Protein AF-A0A026VW28-F1 (afdb_monomer)

Sequence (203 aa):
IVIPATGSLLFGGMKYICGLFKIASYRIDQTMETPMFQSAGFSKDYVIYKKIVHAVDIHRKATELSDKIRSDFVGTCCLIMLVSVTSLSLNLYGVHQAMMLGSAMKEYLVHVKCISVSVMYMFIGNYIGQEITDYHNHIFSSIYNMKWYGTALYIQRIILFMVQRGTENFYIVFAGMFVLSMENAAMLFSTSISYFTVLHSIQ

Radius of gyration: 23.66 Å; Cα contacts (8 Å, |Δi|>4): 135; chains: 1; bounding box: 51×31×69 Å

Solvent-accessible surface area (backbone atoms only — not comparable to full-atom values): 10989 Å² total; per-residue (Å²): 113,66,68,64,53,55,51,50,52,52,50,51,52,51,53,49,48,48,48,53,52,51,53,44,44,50,57,54,52,54,65,70,72,49,89,77,64,100,57,67,78,66,62,51,52,50,54,52,49,54,51,50,53,48,44,51,51,52,50,51,52,47,50,56,51,48,52,50,54,45,67,75,39,33,68,59,53,54,52,51,51,54,52,41,37,53,50,40,16,52,28,53,44,48,38,52,51,29,63,74,70,67,49,60,71,67,60,42,52,49,27,54,51,52,37,54,54,45,52,51,52,49,46,53,56,14,46,53,40,33,52,46,36,50,52,55,49,48,44,38,52,54,63,63,73,44,75,52,88,81,52,59,72,75,56,41,52,53,50,49,55,49,44,60,59,52,68,50,79,64,64,68,53,41,86,84,79,42,55,42,24,63,67,45,40,51,52,48,52,52,50,19,52,50,51,28,52,51,59,58,71,76,107

Nearest PDB structures (foldseek):
  8z9z-assembly1_C  TM=8.689E-01  e=1.524E-06  Acyrthosiphon pisum
  8z9z-assembly1_B  TM=8.573E-01  e=1.689E-06  Acyrthosiphon pisum
  8v3c-assembly1_D  TM=8.458E-01  e=3.292E-06  Anopheles gambiae
  8z9a-assembly1_D  TM=8.975E-01  e=1.702E-05  Acyrthosiphon pisum
  8x84-assembly1_A  TM=8.819E-01  e=3.934E-03  Drosophila melanogaster

InterPro domains:
  IPR004117 Olfactory receptor, insect [PF02949] (8-183)
  IPR004117 Olfactory receptor, insect [PTHR21137] (5-203)

Structure (mmCIF, N/CA/C/O backbone):
data_AF-A0A026VW28-F1
#
_entry.id   AF-A0A026VW28-F1
#
loop_
_atom_site.group_PDB
_atom_site.id
_atom_site.type_symbol
_atom_site.label_atom_id
_atom_site.label_alt_id
_atom_site.label_comp_id
_atom_site.label_asym_id
_atom_site.label_entity_id
_atom_site.label_seq_id
_atom_site.pdbx_PDB_ins_code
_atom_site.Cartn_x
_atom_site.Cartn_y
_atom_site.Cartn_z
_atom_site.occupancy
_atom_site.B_iso_or_equiv
_atom_site.auth_seq_id
_atom_site.auth_comp_id
_atom_site.auth_asym_id
_atom_site.auth_atom_id
_atom_site.pdbx_PDB_model_num
ATOM 1 N N . ILE A 1 1 ? -3.945 10.348 -17.478 1.00 68.25 1 ILE A N 1
ATOM 2 C CA . ILE A 1 1 ? -4.733 11.168 -16.518 1.00 68.25 1 ILE A CA 1
ATOM 3 C C . ILE A 1 1 ? -5.675 10.300 -15.681 1.00 68.25 1 ILE A C 1
ATOM 5 O O . ILE A 1 1 ? -5.660 10.440 -14.469 1.00 68.25 1 ILE A O 1
ATOM 9 N N . VAL A 1 2 ? -6.418 9.360 -16.279 1.00 76.12 2 VAL A N 1
ATOM 10 C CA . VAL A 1 2 ? -7.391 8.519 -15.547 1.00 76.12 2 VAL A CA 1
ATOM 11 C C . VAL A 1 2 ? -6.742 7.640 -14.464 1.00 76.12 2 VAL A C 1
ATOM 13 O O . VAL A 1 2 ? -7.136 7.722 -13.311 1.00 76.12 2 VAL A O 1
ATOM 16 N N . ILE A 1 3 ? -5.688 6.883 -14.794 1.00 72.25 3 ILE A N 1
ATOM 17 C CA . ILE A 1 3 ? -4.999 5.981 -13.846 1.00 72.25 3 ILE A CA 1
ATOM 18 C C . ILE A 1 3 ? -4.470 6.703 -12.588 1.00 72.25 3 ILE A C 1
ATOM 20 O O . ILE A 1 3 ? -4.802 6.264 -11.485 1.00 72.25 3 ILE A O 1
ATOM 24 N N . PRO A 1 4 ? -3.690 7.804 -12.690 1.00 75.62 4 PRO A N 1
ATOM 25 C CA . PRO A 1 4 ? -3.222 8.504 -11.496 1.00 75.62 4 PRO A CA 1
ATOM 26 C C . PRO A 1 4 ? -4.373 9.134 -10.704 1.00 75.62 4 PRO A C 1
ATOM 28 O O . PRO A 1 4 ? -4.328 9.098 -9.483 1.00 75.62 4 PRO A O 1
ATOM 31 N N . ALA A 1 5 ? -5.431 9.629 -11.359 1.00 80.00 5 ALA A N 1
ATOM 32 C CA . ALA A 1 5 ? -6.593 10.186 -10.664 1.00 80.00 5 ALA A CA 1
ATOM 33 C C . ALA A 1 5 ? -7.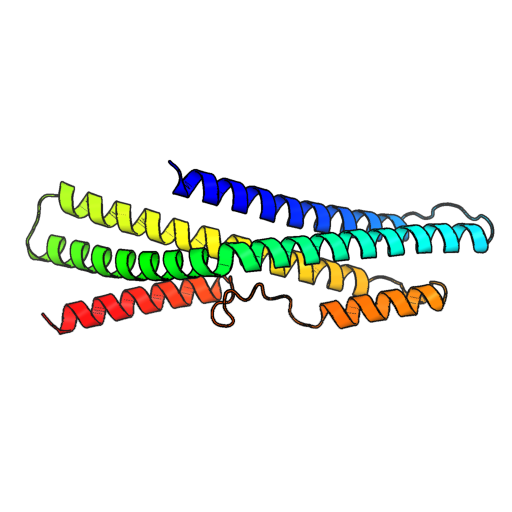342 9.125 -9.838 1.00 80.00 5 ALA A C 1
ATOM 35 O O . ALA A 1 5 ? -7.650 9.354 -8.668 1.00 80.00 5 ALA A O 1
ATOM 36 N N . THR A 1 6 ? -7.582 7.941 -10.411 1.00 77.94 6 THR A N 1
ATOM 37 C CA . THR A 1 6 ? -8.195 6.813 -9.694 1.00 77.94 6 THR A CA 1
ATOM 38 C C . THR A 1 6 ? -7.304 6.333 -8.545 1.00 77.94 6 THR A C 1
ATOM 40 O O . THR A 1 6 ? -7.802 6.087 -7.448 1.00 77.94 6 THR A O 1
ATOM 43 N N . GLY A 1 7 ? -5.984 6.267 -8.757 1.00 74.69 7 GLY A N 1
ATOM 44 C CA . GLY A 1 7 ? -5.018 5.930 -7.707 1.00 74.69 7 GLY A CA 1
ATOM 45 C C . GLY A 1 7 ? -5.013 6.936 -6.550 1.00 74.69 7 GLY A C 1
ATOM 46 O O . GLY A 1 7 ? -5.031 6.536 -5.389 1.00 74.69 7 GLY A O 1
ATOM 47 N N . SER A 1 8 ? -5.062 8.239 -6.845 1.00 82.50 8 SER A N 1
ATOM 48 C CA . SER A 1 8 ? -5.146 9.292 -5.825 1.00 82.50 8 SER A CA 1
ATOM 49 C C . SER A 1 8 ? -6.453 9.245 -5.031 1.00 82.50 8 SER A C 1
ATOM 51 O O . SER A 1 8 ? -6.431 9.471 -3.822 1.00 82.50 8 SER A O 1
ATOM 53 N N . LEU A 1 9 ? -7.581 8.918 -5.674 1.00 82.69 9 LEU A N 1
ATOM 54 C CA . LEU A 1 9 ? -8.869 8.752 -4.993 1.00 82.69 9 LEU A CA 1
ATOM 55 C C . LEU A 1 9 ? -8.829 7.583 -3.998 1.00 82.69 9 LEU A C 1
ATOM 57 O O . LEU A 1 9 ? -9.233 7.744 -2.846 1.00 82.69 9 LEU A O 1
ATOM 61 N N . LEU A 1 10 ? -8.297 6.434 -4.426 1.00 74.44 10 LEU A N 1
ATOM 62 C CA . LEU A 1 10 ? -8.097 5.270 -3.559 1.00 74.44 10 LEU A CA 1
ATOM 63 C C . LEU A 1 10 ? -7.179 5.603 -2.384 1.00 74.44 10 LEU A C 1
ATOM 65 O O . LEU A 1 10 ? -7.509 5.303 -1.240 1.00 74.44 10 LEU A O 1
ATOM 69 N N . PHE A 1 11 ? -6.065 6.286 -2.654 1.00 78.12 11 PHE A N 1
ATOM 70 C CA . PHE A 1 11 ? -5.133 6.725 -1.620 1.00 78.12 11 PHE A CA 1
ATOM 71 C C . PHE A 1 11 ? -5.804 7.625 -0.576 1.00 78.12 11 PHE A C 1
ATOM 73 O O . PHE A 1 11 ? -5.663 7.393 0.626 1.00 78.12 11 PHE A O 1
ATOM 80 N N . GLY A 1 12 ? -6.574 8.619 -1.025 1.00 79.69 12 GLY A N 1
ATOM 81 C CA . GLY A 1 12 ? -7.328 9.505 -0.141 1.00 79.69 12 GLY A CA 1
ATOM 82 C C . GLY A 1 12 ? -8.353 8.751 0.708 1.00 79.69 12 GLY A C 1
ATOM 83 O O . GLY A 1 12 ? -8.431 8.978 1.914 1.00 79.69 12 GLY A O 1
ATOM 84 N N . GLY A 1 13 ? -9.089 7.810 0.105 1.00 75.94 13 GLY A N 1
ATOM 85 C CA . GLY A 1 13 ? -10.055 6.963 0.810 1.00 75.94 13 GLY A CA 1
ATOM 86 C C . GLY A 1 13 ? -9.405 6.107 1.898 1.00 75.94 13 GLY A C 1
ATOM 87 O O . GLY A 1 13 ? -9.875 6.089 3.032 1.00 75.94 13 GLY A O 1
ATOM 88 N N . MET A 1 14 ? -8.274 5.474 1.592 1.00 72.19 14 MET A N 1
ATOM 89 C CA . MET A 1 14 ? -7.524 4.672 2.560 1.00 72.19 14 MET A CA 1
ATOM 90 C C . MET A 1 14 ? -6.974 5.510 3.718 1.00 72.19 14 MET A C 1
ATOM 92 O O . MET A 1 14 ? -7.148 5.154 4.883 1.00 72.19 14 MET A O 1
ATOM 96 N N . LYS A 1 15 ? -6.388 6.678 3.428 1.00 77.12 15 LYS A N 1
ATOM 97 C CA . LYS A 1 15 ? -5.924 7.615 4.465 1.00 77.12 15 LYS A CA 1
ATOM 98 C C . LYS A 1 15 ? -7.068 8.129 5.337 1.00 77.12 15 LYS A C 1
ATOM 100 O O . LYS A 1 15 ? -6.886 8.296 6.542 1.00 77.12 15 LYS A O 1
ATOM 105 N N . TYR A 1 16 ? -8.245 8.346 4.755 1.00 80.38 16 TYR A N 1
ATOM 106 C CA . TYR A 1 16 ? -9.447 8.717 5.496 1.00 80.38 16 TYR A CA 1
ATOM 107 C C . TYR A 1 16 ? -9.880 7.615 6.475 1.00 80.38 16 TYR A C 1
ATOM 109 O O . TYR A 1 16 ? -10.159 7.914 7.637 1.00 80.38 16 TYR A O 1
ATOM 117 N N . ILE A 1 17 ? -9.850 6.345 6.054 1.00 72.94 17 ILE A N 1
ATOM 118 C CA . ILE A 1 17 ? -10.122 5.191 6.927 1.00 72.94 17 ILE A CA 1
ATOM 119 C C . ILE A 1 17 ? -9.103 5.125 8.075 1.00 72.94 17 ILE A C 1
ATOM 121 O O . ILE A 1 17 ? -9.504 5.032 9.236 1.00 72.94 17 ILE A O 1
ATOM 125 N N . CYS A 1 18 ? -7.802 5.265 7.789 1.00 71.31 18 CYS A N 1
ATOM 126 C CA . CYS A 1 18 ? -6.763 5.328 8.827 1.00 71.31 18 CYS A CA 1
ATOM 127 C C . CYS A 1 18 ? -7.007 6.479 9.817 1.00 71.31 18 CYS A C 1
ATOM 129 O O . CYS A 1 18 ? -6.850 6.318 11.028 1.00 71.31 18 CYS A O 1
ATOM 131 N N . GLY A 1 19 ? -7.437 7.642 9.320 1.00 75.12 19 GLY A N 1
ATOM 132 C CA . GLY A 1 19 ? -7.801 8.793 10.143 1.00 75.12 19 GLY A CA 1
ATOM 133 C C . GLY A 1 19 ? -8.993 8.516 11.062 1.00 75.12 19 GLY A C 1
ATOM 134 O O . GLY A 1 19 ? -8.928 8.824 12.252 1.00 75.12 19 GLY A O 1
ATOM 135 N N . LEU A 1 20 ? -10.054 7.890 10.544 1.00 75.38 20 LEU A N 1
ATOM 136 C CA . LEU A 1 20 ? -11.214 7.469 11.339 1.00 75.38 20 LEU A CA 1
ATOM 137 C C . LEU A 1 20 ? -10.805 6.510 12.460 1.00 75.38 20 LEU A C 1
ATOM 139 O O . LEU A 1 20 ? -11.206 6.700 13.609 1.00 75.38 20 LEU A O 1
ATOM 143 N N . PHE A 1 21 ? -9.960 5.532 12.139 1.00 70.25 21 PHE A N 1
ATOM 144 C CA . PHE A 1 21 ? -9.405 4.585 13.097 1.00 70.25 21 PHE A CA 1
ATOM 145 C C . PHE A 1 21 ? -8.570 5.274 14.187 1.00 70.25 21 PHE A C 1
ATOM 147 O O . PHE A 1 21 ? -8.790 5.045 15.379 1.00 70.25 21 PHE A O 1
ATOM 154 N N . LYS A 1 22 ? -7.687 6.205 13.810 1.00 73.88 22 LYS A N 1
ATOM 155 C CA . LYS A 1 22 ? -6.879 6.990 14.755 1.00 73.88 22 LYS A CA 1
ATOM 156 C C . LYS A 1 22 ? -7.735 7.864 15.676 1.00 73.88 22 LYS A C 1
ATOM 158 O O . LYS A 1 22 ? -7.475 7.934 16.875 1.00 73.88 22 LYS A O 1
ATOM 163 N N . ILE A 1 23 ? -8.771 8.511 15.138 1.00 77.00 23 ILE A N 1
ATOM 164 C CA . ILE A 1 23 ? -9.710 9.327 15.924 1.00 77.00 23 ILE A CA 1
ATOM 165 C C . ILE A 1 23 ? -10.502 8.449 16.899 1.00 77.00 23 ILE A C 1
ATOM 167 O O . ILE A 1 23 ? -10.724 8.858 18.040 1.00 77.00 23 ILE A O 1
ATOM 171 N N . ALA A 1 24 ? -10.921 7.253 16.474 1.00 68.94 24 ALA A N 1
ATOM 172 C CA . ALA A 1 24 ? -11.611 6.303 17.340 1.00 68.94 24 ALA A CA 1
ATOM 173 C C . ALA A 1 24 ? -10.712 5.861 18.505 1.00 68.94 24 ALA A C 1
ATOM 175 O O . ALA A 1 24 ? -11.122 6.006 19.655 1.00 68.94 24 ALA A O 1
ATOM 176 N N . SER A 1 25 ? -9.474 5.433 18.221 1.00 69.25 25 SER A N 1
ATOM 177 C CA . SER A 1 25 ? -8.482 5.056 19.243 1.00 69.25 25 SER A CA 1
ATOM 178 C C . SER A 1 25 ? -8.241 6.192 20.238 1.00 69.25 25 SER A C 1
ATOM 180 O O . SER A 1 25 ? -8.368 6.001 21.441 1.00 69.25 25 SER A O 1
ATOM 182 N N . TYR A 1 26 ? -8.009 7.411 19.740 1.00 73.31 26 TYR A N 1
ATOM 183 C CA . TYR A 1 26 ? -7.762 8.580 20.585 1.00 73.31 26 TYR A CA 1
ATOM 184 C C . TYR A 1 26 ? -8.933 8.894 21.527 1.00 73.31 26 TYR A C 1
ATOM 186 O O . TYR A 1 26 ? -8.737 9.186 22.705 1.00 73.31 26 TYR A O 1
ATOM 194 N N . ARG A 1 27 ? -10.177 8.819 21.034 1.00 69.00 27 ARG A N 1
ATOM 195 C CA . ARG A 1 27 ? -11.372 9.062 21.862 1.00 69.00 27 ARG A CA 1
ATOM 196 C C . ARG A 1 27 ? -11.569 7.980 22.920 1.00 69.00 27 ARG A C 1
ATOM 198 O O . ARG A 1 27 ? -12.091 8.285 23.995 1.00 69.00 27 ARG A O 1
ATOM 205 N N . ILE A 1 28 ? -11.195 6.741 22.609 1.00 67.38 28 ILE A N 1
ATOM 206 C CA . ILE A 1 28 ? -11.211 5.622 23.550 1.00 67.38 28 ILE A CA 1
ATOM 207 C C . ILE A 1 28 ? -10.178 5.899 24.654 1.00 67.38 28 ILE A C 1
ATOM 209 O O . ILE A 1 28 ? -10.582 6.025 25.811 1.00 67.38 28 ILE A O 1
ATOM 213 N N . ASP A 1 29 ? -8.915 6.158 24.303 1.00 68.00 29 ASP A N 1
ATOM 214 C CA . ASP A 1 29 ? -7.828 6.455 25.254 1.00 68.00 29 ASP A CA 1
ATOM 215 C C . ASP A 1 29 ? -8.151 7.655 26.167 1.00 68.00 29 ASP A C 1
ATOM 217 O O . ASP A 1 29 ? -8.120 7.546 27.396 1.00 68.00 29 ASP A O 1
ATOM 221 N N . GLN A 1 30 ? -8.596 8.779 25.594 1.00 68.56 30 GLN A N 1
ATOM 222 C CA . GLN A 1 30 ? -8.935 9.995 26.348 1.00 68.56 30 GLN A CA 1
ATOM 223 C C . GLN A 1 30 ? -10.076 9.771 27.358 1.00 68.56 30 GLN A C 1
ATOM 225 O O . GLN A 1 30 ? -10.133 10.395 28.421 1.00 68.56 30 GLN A O 1
ATOM 230 N N . THR A 1 31 ? -11.006 8.868 27.046 1.00 61.06 31 THR A N 1
ATOM 231 C CA . THR A 1 31 ? -12.129 8.542 27.934 1.00 61.06 31 THR A CA 1
ATOM 232 C C . THR A 1 31 ? -11.682 7.813 29.195 1.00 61.06 31 THR A C 1
ATOM 234 O O . THR A 1 31 ? -12.373 7.904 30.209 1.00 61.06 31 THR A O 1
ATOM 237 N N . MET A 1 32 ? -10.546 7.118 29.148 1.00 56.88 32 MET A N 1
ATOM 238 C CA . MET A 1 32 ? -10.005 6.402 30.298 1.00 56.88 32 MET A CA 1
ATOM 239 C C . MET A 1 32 ? -8.992 7.209 31.107 1.00 56.88 32 MET A C 1
ATOM 241 O O . MET A 1 32 ? -8.943 7.031 32.322 1.00 56.88 32 MET A O 1
ATOM 245 N N . GLU A 1 33 ? -8.208 8.089 30.477 1.00 57.25 33 GLU A N 1
ATOM 246 C CA . GLU A 1 33 ? -7.216 8.903 31.196 1.00 57.25 33 GLU A CA 1
ATOM 247 C C . GLU A 1 33 ? -7.830 10.065 31.968 1.00 57.25 33 GLU A C 1
ATOM 249 O O . GLU A 1 33 ? -7.294 10.472 32.998 1.00 57.25 33 GLU A O 1
ATOM 254 N N . THR A 1 34 ? -8.958 10.610 31.505 1.00 47.62 34 THR A N 1
ATOM 255 C CA . THR A 1 34 ? -9.553 11.742 32.211 1.00 47.62 34 THR A CA 1
ATOM 256 C C . THR A 1 34 ? -10.189 11.248 33.515 1.00 47.62 34 THR A C 1
ATOM 258 O O . THR A 1 34 ? -11.125 10.442 33.452 1.00 47.62 34 THR A O 1
ATOM 261 N N . PRO A 1 35 ? -9.794 11.757 34.701 1.00 48.50 35 PRO A N 1
ATOM 262 C CA . PRO A 1 35 ? -10.558 11.579 35.929 1.00 48.50 35 PRO A CA 1
ATOM 263 C C . PRO A 1 35 ? -11.822 12.449 35.839 1.00 48.50 35 PRO A C 1
ATOM 265 O O . PRO A 1 35 ? -11.995 13.420 36.569 1.00 48.50 35 PRO A O 1
ATOM 268 N N . MET A 1 36 ? -12.701 12.167 34.874 1.00 45.38 36 MET A N 1
ATOM 269 C CA . MET A 1 36 ? -13.943 12.906 34.691 1.00 45.38 36 MET A CA 1
ATOM 270 C C . MET A 1 36 ? -14.930 12.473 35.770 1.00 45.38 36 MET A C 1
ATOM 272 O O . MET A 1 36 ? -15.653 11.491 35.629 1.00 45.38 36 MET A O 1
ATOM 276 N N . PHE A 1 37 ? -14.892 13.257 36.846 1.00 42.53 37 PHE A N 1
ATOM 277 C CA . PHE A 1 37 ? -15.943 13.529 37.814 1.00 42.53 37 PHE A CA 1
ATOM 278 C C . PHE A 1 37 ? -16.562 12.324 38.533 1.00 42.53 37 PHE A C 1
ATOM 280 O O . PHE A 1 37 ? -17.375 11.566 38.006 1.00 42.53 37 PHE A O 1
ATOM 287 N N . GLN A 1 38 ? -16.237 12.251 39.825 1.00 44.09 38 GLN A N 1
ATOM 288 C CA . GLN A 1 38 ? -17.034 11.611 40.867 1.00 44.09 38 GLN A CA 1
ATOM 289 C C . GLN A 1 38 ? -18.499 12.078 40.777 1.00 44.09 38 GLN A C 1
ATOM 291 O O . GLN A 1 38 ? -18.882 13.085 41.361 1.00 44.09 38 GLN A O 1
ATOM 296 N N . SER A 1 39 ? -19.340 11.354 40.047 1.00 44.84 39 SER A N 1
ATOM 297 C CA . SER A 1 39 ? -20.788 11.411 40.236 1.00 44.84 39 SER A CA 1
ATOM 298 C C . SER A 1 39 ? -21.400 10.054 39.880 1.00 44.84 39 SER A C 1
ATOM 300 O O . SER A 1 39 ? -21.104 9.485 38.834 1.00 44.84 39 SER A O 1
ATOM 302 N N . ALA A 1 40 ? -22.152 9.517 40.846 1.00 49.72 40 ALA A N 1
ATOM 303 C CA . ALA A 1 40 ? -22.971 8.299 40.883 1.00 49.72 40 ALA A CA 1
ATOM 304 C C . ALA A 1 40 ? -22.860 7.286 39.712 1.00 49.72 40 ALA A C 1
ATOM 306 O O . ALA A 1 40 ? -23.184 7.573 38.559 1.00 49.72 40 ALA A O 1
ATOM 307 N N . GLY A 1 41 ? -22.509 6.042 40.065 1.00 56.97 41 GLY A N 1
ATOM 308 C CA . GLY A 1 41 ? -22.085 4.932 39.194 1.00 56.97 41 GLY A CA 1
ATOM 309 C C . GLY A 1 41 ? -22.950 4.542 37.986 1.00 56.97 41 GLY A C 1
ATOM 310 O O . GLY A 1 41 ? -22.436 3.866 37.109 1.00 56.97 41 GLY A O 1
ATOM 311 N N . PHE A 1 42 ? -24.196 5.004 37.849 1.00 55.75 42 PHE A N 1
ATOM 312 C CA . PHE A 1 42 ? -25.014 4.720 36.656 1.00 55.75 42 PHE A CA 1
ATOM 313 C C . PHE A 1 42 ? -24.768 5.684 35.486 1.00 55.75 42 PHE A C 1
ATOM 315 O O . PHE A 1 42 ? -24.784 5.266 34.328 1.00 55.75 42 PHE A O 1
ATOM 322 N N . SER A 1 43 ? -24.506 6.966 35.762 1.00 63.28 43 SER A N 1
ATOM 323 C CA . SER A 1 43 ? -24.258 7.962 34.705 1.00 63.28 43 SER A CA 1
ATOM 324 C C . SER A 1 43 ? -22.906 7.717 34.025 1.00 63.28 43 SER A C 1
ATOM 326 O O . SER A 1 43 ? -22.789 7.770 32.800 1.00 63.28 43 SER A O 1
ATOM 328 N N . LYS A 1 44 ? -21.892 7.346 34.819 1.00 65.88 44 LYS A N 1
ATOM 329 C CA . LYS A 1 44 ? -20.544 7.015 34.341 1.00 65.88 44 LYS A CA 1
ATOM 330 C C . LYS A 1 44 ? -20.543 5.790 33.424 1.00 65.88 44 LYS A C 1
ATOM 332 O O . LYS A 1 44 ? -20.006 5.862 32.319 1.00 65.88 44 LYS A O 1
ATOM 337 N N . ASP A 1 45 ? -21.188 4.704 33.845 1.00 67.62 45 ASP A N 1
ATOM 338 C CA . ASP A 1 45 ? -21.269 3.473 33.055 1.00 67.62 45 ASP A CA 1
ATOM 339 C C . ASP A 1 45 ? -22.047 3.690 31.753 1.00 67.62 45 ASP A C 1
ATOM 341 O O . ASP A 1 45 ? -21.632 3.206 30.702 1.00 67.62 45 ASP A O 1
ATOM 345 N N . TYR A 1 46 ? -23.111 4.500 31.785 1.00 73.12 46 TYR A N 1
ATOM 346 C CA . TYR A 1 46 ? -23.865 4.874 30.589 1.00 73.12 46 TYR A CA 1
ATOM 347 C C . TYR A 1 46 ? -23.027 5.682 29.583 1.00 73.12 46 TYR A C 1
ATOM 349 O O . TYR A 1 46 ? -23.082 5.424 28.378 1.00 73.12 46 TYR A O 1
ATOM 357 N N . VAL A 1 47 ? -22.211 6.633 30.052 1.00 72.19 47 VAL A N 1
ATOM 358 C CA . VAL A 1 47 ? -21.313 7.418 29.185 1.00 72.19 47 VAL A CA 1
ATOM 359 C C . VAL A 1 47 ? -20.221 6.537 28.570 1.00 72.19 47 VAL A C 1
ATOM 361 O O . VAL A 1 47 ? -19.942 6.666 27.375 1.00 72.19 47 VAL A O 1
ATOM 364 N N . ILE A 1 48 ? -19.627 5.627 29.350 1.00 69.75 48 ILE A N 1
ATOM 365 C CA . ILE A 1 48 ? -18.617 4.673 28.862 1.00 69.75 48 ILE A CA 1
ATOM 366 C C . ILE A 1 48 ? -19.243 3.724 27.833 1.00 69.75 48 ILE A C 1
ATOM 368 O O . ILE A 1 48 ? -18.702 3.565 26.738 1.00 69.75 48 ILE A O 1
ATOM 372 N N . TYR A 1 49 ? -20.419 3.169 28.132 1.00 75.56 49 TYR A N 1
ATOM 373 C CA . TYR A 1 49 ? -21.169 2.325 27.207 1.00 75.56 49 TYR A CA 1
ATOM 374 C C . TYR A 1 49 ? -21.451 3.036 25.884 1.00 75.56 49 TYR A C 1
ATOM 376 O O . TYR A 1 49 ? -21.122 2.512 24.822 1.00 75.56 49 TYR A O 1
ATOM 384 N N . LYS A 1 50 ? -21.988 4.261 25.929 1.00 75.88 50 LYS A N 1
ATOM 385 C CA . LYS A 1 50 ? -22.307 5.037 24.722 1.00 75.88 50 LYS A CA 1
ATOM 386 C C . LYS A 1 50 ? -21.072 5.275 23.849 1.00 75.88 50 LYS A C 1
ATOM 388 O O . LYS A 1 50 ? -21.169 5.221 22.625 1.00 75.88 50 LYS A O 1
ATOM 393 N N . LYS A 1 51 ? -19.910 5.513 24.461 1.00 71.00 51 LYS A N 1
ATOM 394 C CA . LYS A 1 51 ? -18.642 5.704 23.743 1.00 71.00 51 LYS A CA 1
ATOM 395 C C . LYS A 1 51 ? -18.121 4.413 23.115 1.00 71.00 51 LYS A C 1
ATOM 397 O O . LYS A 1 51 ? -17.672 4.453 21.975 1.00 71.00 51 LYS A O 1
ATOM 402 N N . ILE A 1 52 ? -18.234 3.282 23.809 1.00 73.00 52 ILE A N 1
ATOM 403 C CA . ILE A 1 52 ? -17.831 1.972 23.279 1.00 73.00 52 ILE A CA 1
ATOM 404 C C . ILE A 1 52 ? -18.745 1.550 22.134 1.00 73.00 52 ILE A C 1
ATOM 406 O O . ILE A 1 52 ? -18.252 1.168 21.080 1.00 73.00 52 ILE A O 1
ATOM 410 N N . VAL A 1 53 ? -20.063 1.708 22.276 1.00 77.69 53 VAL A N 1
ATOM 411 C CA . VAL A 1 53 ? -21.013 1.457 21.179 1.00 77.69 53 VAL A CA 1
ATOM 412 C C . VAL A 1 53 ? -20.695 2.334 19.969 1.00 77.69 53 VAL A C 1
ATOM 414 O O . VAL A 1 53 ? -20.728 1.858 18.838 1.00 77.69 53 VAL A O 1
ATOM 417 N N . HIS A 1 54 ? -20.329 3.598 20.187 1.00 77.44 54 HIS A N 1
ATOM 418 C CA . HIS A 1 54 ? -19.934 4.486 19.097 1.00 77.44 54 HIS A CA 1
ATOM 419 C C . HIS A 1 54 ? -18.619 4.058 18.428 1.00 77.44 54 HIS A C 1
ATOM 421 O O . HIS A 1 54 ? -18.530 4.070 17.203 1.00 77.44 54 HIS A O 1
ATOM 427 N N . ALA A 1 55 ? -17.617 3.634 19.202 1.00 70.25 55 ALA A N 1
ATOM 428 C CA . ALA A 1 55 ? -16.377 3.072 18.670 1.00 70.25 55 ALA A CA 1
ATOM 429 C C . ALA A 1 55 ? -16.624 1.792 17.856 1.00 70.25 55 ALA A C 1
ATOM 431 O O . ALA A 1 55 ? -16.054 1.634 16.779 1.00 70.25 55 ALA A O 1
ATOM 432 N N . VAL A 1 56 ? -17.517 0.916 18.330 1.00 75.69 56 VAL A N 1
ATOM 433 C CA . VAL A 1 56 ? -17.954 -0.292 17.614 1.00 75.69 56 VAL A CA 1
ATOM 434 C C . VAL A 1 56 ? -18.638 0.070 16.297 1.00 75.69 56 VAL A C 1
ATOM 436 O O . VAL A 1 56 ? -18.338 -0.542 15.276 1.00 75.69 56 VAL A O 1
ATOM 439 N N . ASP A 1 57 ? -19.527 1.065 16.294 1.00 80.38 57 ASP A N 1
ATOM 440 C CA . ASP A 1 57 ? -20.223 1.511 15.081 1.00 80.38 57 ASP A CA 1
ATOM 441 C C . ASP A 1 57 ? -19.252 2.126 14.059 1.00 80.38 57 ASP A C 1
ATOM 443 O O . ASP A 1 57 ? -19.315 1.810 12.871 1.00 80.38 57 ASP A O 1
ATOM 447 N N . ILE A 1 58 ? -18.291 2.940 14.512 1.00 76.00 58 ILE A N 1
ATOM 448 C CA . ILE A 1 58 ? -17.226 3.475 13.648 1.00 76.00 58 ILE A CA 1
ATOM 449 C C . ILE A 1 58 ? -16.370 2.338 13.083 1.00 76.00 58 ILE A C 1
ATOM 451 O O . ILE A 1 58 ? -16.118 2.318 11.880 1.00 76.00 58 ILE A O 1
ATOM 455 N N . HIS A 1 59 ? -15.952 1.383 13.919 1.00 74.19 59 HIS A N 1
ATOM 456 C CA . HIS A 1 59 ? -15.172 0.229 13.477 1.00 74.19 59 HIS A CA 1
ATOM 457 C C . HIS A 1 59 ? -15.943 -0.586 12.435 1.00 74.19 59 HIS A C 1
ATOM 459 O O . HIS A 1 59 ? -15.407 -0.896 11.376 1.00 74.19 59 HIS A O 1
ATOM 465 N N . ARG A 1 60 ? -17.225 -0.876 12.689 1.00 79.00 60 ARG A N 1
ATOM 466 C CA . ARG A 1 60 ? -18.097 -1.593 11.753 1.00 79.00 60 ARG A CA 1
ATOM 467 C C . ARG A 1 60 ? -18.195 -0.872 10.409 1.00 79.00 60 ARG A C 1
ATOM 469 O O . ARG A 1 60 ? -17.983 -1.503 9.380 1.00 79.00 60 ARG A O 1
ATOM 476 N N . LYS A 1 61 ? -18.457 0.438 10.415 1.00 78.38 61 LYS A N 1
ATOM 477 C CA . LYS A 1 61 ? -18.517 1.252 9.190 1.00 78.38 61 LYS A CA 1
ATOM 478 C C . LYS A 1 61 ? -17.189 1.260 8.437 1.00 78.38 61 LYS A C 1
ATOM 480 O O . LYS A 1 61 ? -17.185 1.164 7.214 1.00 78.38 61 LYS A O 1
ATOM 485 N N . ALA A 1 62 ? -16.068 1.354 9.150 1.00 72.50 62 ALA A N 1
ATOM 486 C CA . ALA A 1 62 ? -14.739 1.323 8.550 1.00 72.50 62 ALA A CA 1
ATOM 487 C C . ALA A 1 62 ? -14.422 -0.044 7.920 1.00 72.50 62 ALA A C 1
ATOM 489 O O . ALA A 1 62 ? -13.892 -0.089 6.810 1.00 72.50 62 ALA A O 1
ATOM 490 N N . THR A 1 63 ? -14.796 -1.150 8.572 1.00 74.94 63 THR A N 1
ATOM 491 C CA . THR A 1 63 ? -14.679 -2.504 8.010 1.00 74.94 63 THR A CA 1
ATOM 492 C C . THR A 1 63 ? -15.560 -2.678 6.773 1.00 74.94 63 THR A C 1
ATOM 494 O O . THR A 1 63 ? -15.052 -3.084 5.734 1.00 74.94 63 TH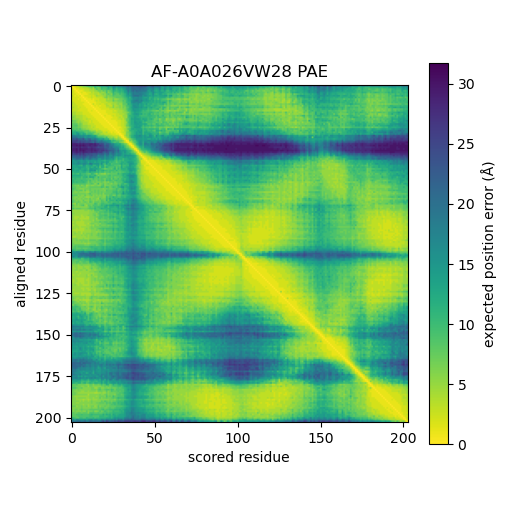R A O 1
ATOM 497 N N . GLU A 1 64 ? -16.842 -2.302 6.835 1.00 81.69 64 GLU A N 1
ATOM 498 C CA . GLU A 1 64 ? -17.772 -2.400 5.696 1.00 81.69 64 GLU A CA 1
ATOM 499 C C . GLU A 1 64 ? -17.282 -1.581 4.486 1.00 81.69 64 GLU A C 1
ATOM 501 O O . GLU A 1 64 ? -17.334 -2.044 3.345 1.00 81.69 64 GLU A O 1
ATOM 506 N N . LEU A 1 65 ? -16.750 -0.378 4.726 1.00 74.56 65 LEU A N 1
ATOM 507 C CA . LEU A 1 65 ? -16.179 0.463 3.676 1.00 74.56 65 LEU A CA 1
ATOM 508 C C . LEU A 1 65 ? -14.890 -0.143 3.094 1.00 74.56 65 LEU A C 1
ATOM 510 O O . LEU A 1 65 ? -14.697 -0.116 1.879 1.00 74.56 65 LEU A O 1
ATOM 514 N N . SER A 1 66 ? -14.039 -0.723 3.943 1.00 72.81 66 SER A N 1
ATOM 515 C CA . SER A 1 66 ? -12.810 -1.404 3.516 1.00 72.81 66 SER A CA 1
ATOM 516 C C . SER A 1 66 ? -13.117 -2.631 2.658 1.00 72.81 66 SER A C 1
ATOM 518 O O . SER A 1 66 ? -12.481 -2.831 1.626 1.00 72.81 66 SER A O 1
ATOM 520 N N . ASP A 1 67 ? -14.132 -3.416 3.028 1.00 78.12 67 ASP A N 1
ATOM 521 C CA . ASP A 1 67 ? -14.583 -4.574 2.254 1.00 78.12 67 ASP A CA 1
ATOM 522 C C . ASP A 1 67 ? -15.165 -4.183 0.900 1.00 78.12 67 ASP A C 1
ATOM 524 O O . ASP A 1 67 ? -14.899 -4.853 -0.100 1.00 78.12 67 ASP A O 1
ATOM 528 N N . LYS A 1 68 ? -15.907 -3.074 0.842 1.00 78.50 68 LYS A N 1
ATOM 529 C CA . LYS A 1 68 ? -16.436 -2.551 -0.417 1.00 78.50 68 LYS A CA 1
ATOM 530 C C . LYS A 1 68 ? -15.316 -2.093 -1.352 1.00 78.50 68 LYS A C 1
ATOM 532 O O . LYS A 1 68 ? -15.275 -2.518 -2.502 1.00 78.50 68 LYS A O 1
ATOM 537 N N . ILE A 1 69 ? -14.368 -1.298 -0.844 1.00 73.69 69 ILE A N 1
ATOM 538 C CA . ILE A 1 69 ? -13.192 -0.858 -1.614 1.00 73.69 69 ILE A CA 1
ATOM 539 C C . ILE A 1 69 ? -12.384 -2.068 -2.086 1.00 73.69 69 ILE A C 1
ATOM 541 O O . ILE A 1 69 ? -11.980 -2.130 -3.243 1.00 73.69 69 ILE A O 1
ATOM 545 N N . ARG A 1 70 ? -12.177 -3.062 -1.220 1.00 75.12 70 ARG A N 1
ATOM 546 C CA . ARG A 1 70 ? -11.511 -4.307 -1.599 1.00 75.12 70 ARG A CA 1
ATOM 547 C C . ARG A 1 70 ? -12.264 -4.986 -2.744 1.00 75.12 70 ARG A C 1
ATOM 549 O O . ARG A 1 70 ? -11.672 -5.218 -3.790 1.00 75.12 70 ARG A O 1
ATOM 556 N N . SER A 1 71 ? -13.555 -5.265 -2.585 1.00 78.62 71 SER A N 1
ATOM 557 C CA . SER A 1 71 ? -14.360 -5.966 -3.595 1.00 78.62 71 SER A CA 1
ATOM 558 C C . SER A 1 71 ? -14.347 -5.269 -4.958 1.00 78.62 71 SER A C 1
ATOM 560 O O . SER A 1 71 ? -14.157 -5.930 -5.977 1.00 78.62 71 SER A O 1
ATOM 562 N N . ASP A 1 72 ? -14.495 -3.944 -4.980 1.00 79.25 72 ASP A N 1
ATOM 563 C CA . ASP A 1 72 ? -14.582 -3.172 -6.224 1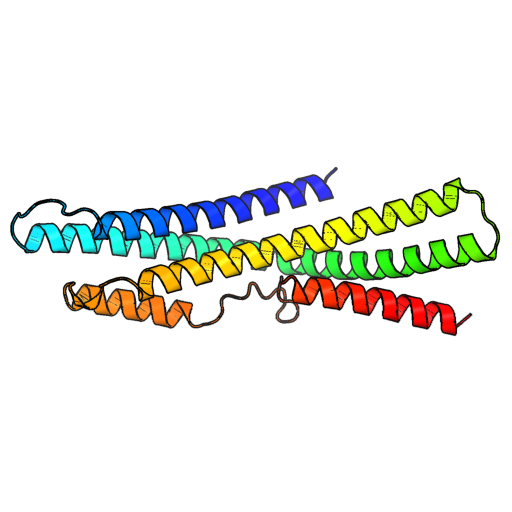.00 79.25 72 ASP A CA 1
ATOM 564 C C . ASP A 1 72 ? -13.232 -3.093 -6.960 1.00 79.25 72 ASP A C 1
ATOM 566 O O . ASP A 1 72 ? -13.187 -3.040 -8.190 1.00 79.25 72 ASP A O 1
ATOM 570 N N . PHE A 1 73 ? -12.114 -3.106 -6.225 1.00 73.94 73 PHE A N 1
ATOM 571 C CA . PHE A 1 73 ? -10.785 -2.859 -6.791 1.00 73.94 73 PHE A CA 1
ATOM 572 C C . PHE A 1 73 ? -9.887 -4.093 -6.879 1.00 73.94 73 PHE A C 1
ATOM 574 O O . PHE A 1 73 ? -8.800 -3.994 -7.449 1.00 73.94 73 PHE A O 1
ATOM 581 N N . VAL A 1 74 ? -10.332 -5.265 -6.407 1.00 80.25 74 VAL A N 1
ATOM 582 C CA . VAL A 1 74 ? -9.522 -6.494 -6.442 1.00 80.25 74 VAL A CA 1
ATOM 583 C C . VAL A 1 74 ? -9.018 -6.839 -7.838 1.00 80.25 74 VAL A C 1
ATOM 585 O O . VAL A 1 74 ? -7.813 -7.024 -8.016 1.00 80.25 74 VAL A O 1
ATOM 588 N N . GLY A 1 75 ? -9.905 -6.873 -8.836 1.00 78.00 75 GLY A N 1
ATOM 589 C CA . GLY A 1 75 ? -9.509 -7.195 -10.210 1.00 78.00 75 GLY A CA 1
ATOM 590 C C . GLY A 1 75 ? -8.502 -6.188 -10.770 1.00 78.00 75 GLY A C 1
ATOM 591 O O . GLY A 1 75 ? -7.476 -6.566 -11.334 1.00 78.00 75 GLY A O 1
ATOM 592 N N . THR A 1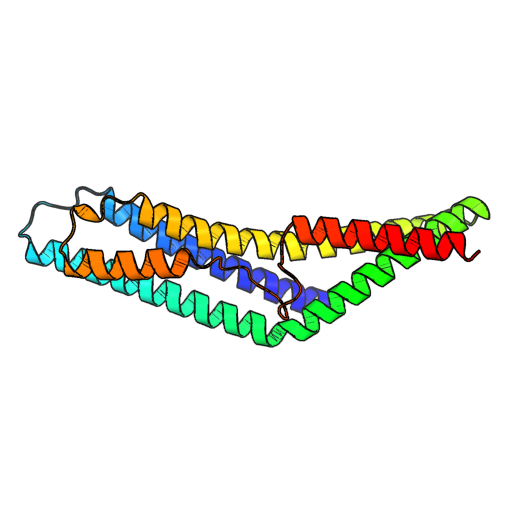 76 ? -8.755 -4.900 -10.543 1.00 80.56 76 THR A N 1
ATOM 593 C CA . THR A 1 76 ? -7.904 -3.804 -11.017 1.00 80.56 76 THR A CA 1
ATOM 594 C C . THR A 1 76 ? -6.512 -3.848 -10.381 1.00 80.56 76 THR A C 1
ATOM 596 O O . THR A 1 76 ? -5.515 -3.722 -11.088 1.00 80.56 76 THR A O 1
ATOM 599 N N . CYS A 1 77 ? -6.415 -4.090 -9.070 1.00 77.69 77 CYS A N 1
ATOM 600 C CA . CYS A 1 77 ? -5.137 -4.224 -8.369 1.00 77.69 77 CYS A CA 1
ATOM 601 C C . CYS A 1 77 ? -4.324 -5.425 -8.874 1.00 77.69 77 CYS A C 1
ATOM 603 O O . CYS A 1 77 ? -3.126 -5.280 -9.118 1.00 77.69 77 CYS A O 1
ATOM 605 N N . CYS A 1 78 ? -4.959 -6.583 -9.094 1.00 80.44 78 CYS A N 1
ATOM 606 C CA . CYS A 1 78 ? -4.288 -7.758 -9.659 1.00 80.44 78 CYS A CA 1
ATOM 607 C C . CYS A 1 78 ? -3.724 -7.484 -11.060 1.00 80.44 78 CYS A C 1
ATOM 609 O O . CYS A 1 78 ? -2.571 -7.817 -11.335 1.00 80.44 78 CYS A O 1
ATOM 611 N N . LEU A 1 79 ? -4.499 -6.831 -11.932 1.00 83.19 79 LEU A N 1
ATOM 612 C CA . LEU A 1 79 ? -4.037 -6.463 -13.273 1.00 83.19 79 LEU A CA 1
ATOM 613 C C . LEU A 1 79 ? -2.853 -5.496 -13.221 1.00 83.19 79 LEU A C 1
ATOM 615 O O . LEU A 1 79 ? -1.863 -5.693 -13.923 1.00 83.19 79 LEU A O 1
ATOM 619 N N . ILE A 1 80 ? -2.920 -4.480 -12.360 1.00 82.75 80 ILE A N 1
ATOM 620 C CA . ILE A 1 80 ? -1.836 -3.509 -12.217 1.00 82.75 80 ILE A CA 1
ATOM 621 C C . ILE A 1 80 ? -0.562 -4.179 -11.692 1.00 82.75 80 ILE A C 1
ATOM 623 O O . ILE A 1 80 ? 0.522 -3.871 -12.182 1.00 82.75 80 ILE A O 1
ATOM 627 N N . MET A 1 81 ? -0.666 -5.119 -10.751 1.00 83.06 81 MET A N 1
ATOM 628 C CA . MET A 1 81 ? 0.482 -5.883 -10.252 1.00 83.06 81 MET A CA 1
ATOM 629 C C . MET A 1 81 ? 1.170 -6.675 -11.372 1.00 83.06 81 MET A C 1
ATOM 631 O O . MET A 1 81 ? 2.384 -6.568 -11.540 1.00 83.06 81 MET A O 1
ATOM 635 N N . LEU A 1 82 ? 0.398 -7.401 -12.188 1.00 87.44 82 LEU A N 1
ATOM 636 C CA . LEU A 1 82 ? 0.918 -8.169 -13.327 1.00 87.44 82 LEU A CA 1
ATOM 637 C C . LEU A 1 82 ? 1.595 -7.273 -14.372 1.00 87.44 82 LEU A C 1
ATOM 639 O O . LEU A 1 82 ? 2.710 -7.555 -14.819 1.00 87.44 82 LEU A O 1
ATOM 643 N N . VAL A 1 83 ? 0.947 -6.163 -14.733 1.00 89.19 83 VAL A N 1
ATOM 644 C CA . VAL A 1 83 ? 1.514 -5.171 -15.657 1.00 89.19 83 VAL A CA 1
ATOM 645 C C . VAL A 1 83 ? 2.786 -4.553 -15.076 1.00 89.19 83 VAL A C 1
ATOM 647 O O . VAL A 1 83 ? 3.757 -4.351 -15.797 1.00 89.19 83 VAL A O 1
ATOM 650 N N . SER A 1 84 ? 2.826 -4.295 -13.769 1.00 87.44 84 SER A N 1
ATOM 651 C CA . SER A 1 84 ? 4.003 -3.707 -13.126 1.00 87.44 84 SER A CA 1
ATOM 652 C C . SER A 1 84 ? 5.193 -4.675 -13.138 1.00 87.44 84 SER A C 1
ATOM 654 O O . SER A 1 84 ? 6.305 -4.252 -13.443 1.00 87.44 84 SER A O 1
ATOM 656 N N . VAL A 1 85 ? 4.980 -5.968 -12.858 1.00 90.12 85 VAL A N 1
ATOM 657 C CA . VAL A 1 85 ? 6.041 -7.001 -12.868 1.00 90.12 85 VAL A CA 1
ATOM 658 C C . VAL A 1 85 ? 6.591 -7.224 -14.279 1.00 90.12 85 VAL A C 1
ATOM 660 O O . VAL A 1 85 ? 7.805 -7.279 -14.493 1.00 90.12 85 VAL A O 1
ATOM 663 N N . THR A 1 86 ? 5.705 -7.317 -15.272 1.00 89.44 86 THR A N 1
ATOM 664 C CA . THR A 1 86 ? 6.108 -7.484 -16.678 1.00 89.44 86 THR A CA 1
ATOM 665 C C . THR A 1 86 ? 6.807 -6.233 -17.217 1.00 89.44 86 THR A C 1
ATOM 667 O O . THR A 1 86 ? 7.866 -6.336 -17.827 1.00 89.44 86 THR A O 1
ATOM 670 N N . SER A 1 87 ? 6.299 -5.035 -16.914 1.00 91.31 87 SER A N 1
ATOM 671 C CA . SER A 1 87 ? 6.965 -3.769 -17.247 1.00 91.31 87 SER A CA 1
ATOM 672 C C . SER A 1 87 ? 8.359 -3.676 -16.623 1.00 91.31 87 SER A C 1
ATOM 674 O O . SER A 1 87 ? 9.318 -3.306 -17.300 1.00 91.31 87 SER A O 1
ATOM 676 N N . LEU A 1 88 ? 8.502 -4.026 -15.342 1.00 92.25 88 LEU A N 1
ATOM 677 C CA . LEU A 1 88 ? 9.783 -3.946 -14.646 1.00 92.25 88 LEU A CA 1
ATOM 678 C C . LEU A 1 88 ? 10.816 -4.914 -15.241 1.00 92.25 88 LEU A C 1
ATOM 680 O O . LEU A 1 88 ? 11.940 -4.501 -15.518 1.00 92.25 88 LEU A O 1
ATOM 684 N N . SER A 1 89 ? 10.428 -6.167 -15.494 1.00 92.44 89 SER A N 1
ATOM 685 C CA . SER A 1 89 ? 11.306 -7.171 -16.118 1.00 92.44 89 SER A CA 1
ATOM 686 C C . SER A 1 89 ? 11.741 -6.781 -17.537 1.00 92.44 89 SER A C 1
ATOM 688 O O . SER A 1 89 ? 12.930 -6.854 -17.847 1.00 92.44 89 SER A O 1
ATOM 690 N N . LEU A 1 90 ? 10.825 -6.276 -18.372 1.00 90.50 90 LEU A N 1
ATOM 691 C CA . LEU A 1 90 ? 11.148 -5.805 -19.725 1.00 90.50 90 LEU A CA 1
ATOM 692 C C . LEU A 1 90 ? 12.068 -4.579 -19.722 1.00 90.50 90 LEU A C 1
ATOM 694 O O . LEU A 1 90 ? 12.990 -4.500 -20.529 1.00 90.50 90 LEU A O 1
ATOM 698 N N . ASN A 1 91 ? 11.856 -3.623 -18.814 1.00 91.38 91 ASN A N 1
ATOM 699 C CA . ASN A 1 91 ? 12.729 -2.452 -18.733 1.00 91.38 91 ASN A CA 1
ATOM 700 C C . ASN A 1 91 ? 14.124 -2.799 -18.194 1.00 91.38 91 ASN A C 1
ATOM 702 O O . ASN A 1 91 ? 15.099 -2.215 -18.659 1.00 91.38 91 ASN A O 1
ATOM 706 N N . LEU A 1 92 ? 14.243 -3.759 -17.267 1.00 90.56 92 LEU A N 1
ATOM 707 C CA . LEU A 1 92 ? 15.543 -4.291 -16.835 1.00 90.56 92 LEU A CA 1
ATOM 708 C C . LEU A 1 92 ? 16.296 -4.937 -18.003 1.00 90.56 92 LEU A C 1
ATOM 710 O O . LEU A 1 92 ? 17.482 -4.667 -18.196 1.00 90.56 92 LEU A O 1
ATOM 714 N N . TYR A 1 93 ? 15.594 -5.722 -18.822 1.00 89.56 93 TYR A N 1
ATOM 715 C CA . TYR A 1 93 ? 16.155 -6.286 -20.046 1.00 89.56 93 TYR A CA 1
ATOM 716 C C . TYR A 1 93 ? 16.596 -5.192 -21.035 1.00 89.56 93 TYR A C 1
ATOM 718 O O . TYR A 1 93 ? 17.719 -5.234 -21.534 1.00 89.56 93 TYR A O 1
ATOM 726 N N . GLY A 1 94 ? 15.772 -4.160 -21.243 1.00 88.69 94 GLY A N 1
ATOM 727 C CA . GLY A 1 94 ? 16.108 -3.016 -22.097 1.00 88.69 94 GLY A CA 1
ATOM 728 C C . GLY A 1 94 ? 17.363 -2.264 -21.641 1.00 88.69 94 GLY A C 1
ATOM 729 O O . GLY A 1 94 ? 18.213 -1.938 -22.465 1.00 88.69 94 GLY A O 1
ATOM 730 N N . VAL A 1 95 ? 17.543 -2.052 -20.329 1.00 89.00 95 VAL A N 1
ATOM 731 C CA . VAL A 1 95 ? 18.784 -1.474 -19.771 1.00 89.00 95 VAL A CA 1
ATOM 732 C C . VAL A 1 95 ? 19.995 -2.354 -20.078 1.00 89.00 95 VAL A C 1
ATOM 734 O O . VAL A 1 95 ? 21.040 -1.842 -20.483 1.00 89.00 95 VAL A O 1
ATOM 737 N N . HIS A 1 96 ? 19.865 -3.668 -19.894 1.00 87.00 96 HIS A N 1
ATOM 738 C CA . HIS A 1 96 ? 20.950 -4.606 -20.162 1.00 87.00 96 HIS A CA 1
ATOM 739 C C . HIS A 1 96 ? 21.350 -4.603 -21.646 1.00 87.00 96 HIS A C 1
ATOM 741 O O . HIS A 1 96 ? 22.529 -4.467 -21.975 1.00 87.00 96 HIS A O 1
ATOM 747 N N . GLN A 1 97 ? 20.370 -4.666 -22.550 1.00 86.88 97 GLN A N 1
ATOM 748 C CA . GLN A 1 97 ? 20.608 -4.616 -23.992 1.00 86.88 97 GLN A CA 1
ATOM 749 C C . GLN A 1 97 ? 21.238 -3.282 -24.425 1.00 86.88 97 GLN A C 1
ATOM 751 O O . GLN A 1 97 ? 22.195 -3.274 -25.199 1.00 86.88 97 GLN A O 1
ATOM 756 N N . ALA A 1 98 ? 20.748 -2.162 -23.886 1.00 87.06 98 ALA A N 1
ATOM 757 C CA . ALA A 1 98 ? 21.283 -0.824 -24.128 1.00 87.06 98 ALA A CA 1
ATOM 758 C C . ALA A 1 98 ? 22.765 -0.701 -23.731 1.00 87.06 98 ALA A C 1
ATOM 760 O O . ALA A 1 98 ? 23.554 -0.073 -24.445 1.00 87.06 98 ALA A O 1
ATOM 761 N N . MET A 1 99 ? 23.149 -1.325 -22.612 1.00 83.94 99 MET A N 1
ATOM 762 C CA . MET A 1 99 ? 24.531 -1.369 -22.134 1.00 83.94 99 MET A CA 1
ATOM 763 C C . MET A 1 99 ? 25.429 -2.219 -23.044 1.00 83.94 99 MET A C 1
ATOM 765 O O . MET A 1 99 ? 26.542 -1.801 -23.351 1.00 83.94 99 MET A O 1
ATOM 769 N N . MET A 1 100 ? 24.939 -3.372 -23.510 1.00 84.25 100 MET A N 1
ATOM 770 C CA . MET A 1 100 ? 25.691 -4.285 -24.384 1.00 84.25 100 MET A CA 1
ATOM 771 C C . MET A 1 100 ? 25.913 -3.723 -25.795 1.00 84.25 100 MET A C 1
ATOM 773 O O . MET A 1 100 ? 27.003 -3.863 -26.343 1.00 84.25 100 MET A O 1
ATOM 777 N N . LEU A 1 101 ? 24.903 -3.078 -26.389 1.00 81.88 101 LEU A N 1
ATOM 778 C CA . LEU A 1 101 ? 24.989 -2.525 -27.750 1.00 81.88 101 LEU A CA 1
ATOM 779 C C . LEU A 1 101 ? 25.624 -1.126 -27.814 1.00 81.88 101 LEU A C 1
ATOM 781 O O . LEU A 1 101 ? 25.807 -0.598 -28.909 1.00 81.88 101 LEU A O 1
ATOM 785 N N . GLY A 1 102 ? 25.931 -0.501 -26.671 1.00 76.38 102 GLY A N 1
ATOM 786 C CA . GLY A 1 102 ? 26.392 0.889 -26.639 1.00 76.38 102 GLY A CA 1
ATOM 787 C C . GLY A 1 102 ? 25.353 1.855 -27.222 1.00 76.38 102 GLY A C 1
ATOM 788 O O . GLY A 1 102 ? 25.701 2.767 -27.972 1.00 76.38 102 GLY A O 1
ATOM 789 N N . SER A 1 103 ? 24.070 1.622 -26.923 1.00 73.38 103 SER A N 1
ATOM 790 C CA . SER A 1 103 ? 22.953 2.415 -27.454 1.00 73.38 103 SER A CA 1
ATOM 791 C C . SER A 1 103 ? 23.034 3.887 -27.033 1.00 73.38 103 SER A C 1
ATOM 793 O O . SER A 1 103 ? 23.708 4.242 -26.061 1.00 73.38 103 SER A O 1
ATOM 795 N N . ALA A 1 104 ? 22.296 4.758 -27.724 1.00 80.12 104 ALA A N 1
ATOM 796 C CA . ALA A 1 104 ? 22.245 6.175 -27.389 1.00 80.12 104 ALA A CA 1
ATOM 797 C C . ALA A 1 104 ? 21.863 6.397 -25.911 1.00 80.12 104 ALA A C 1
ATOM 799 O O . ALA A 1 104 ? 20.874 5.850 -25.427 1.00 80.12 104 ALA A O 1
ATOM 800 N N . MET A 1 105 ? 22.572 7.301 -25.220 1.00 81.50 105 MET A N 1
ATOM 801 C CA . MET A 1 105 ? 22.305 7.682 -23.815 1.00 81.50 105 MET A CA 1
ATOM 802 C C . MET A 1 105 ? 20.824 7.987 -23.523 1.00 81.50 105 MET A C 1
ATOM 804 O O . MET A 1 105 ? 20.353 7.817 -22.400 1.00 81.50 105 MET A O 1
ATOM 808 N N . LYS A 1 106 ? 20.075 8.437 -24.538 1.00 84.19 106 LYS A N 1
ATOM 809 C CA . LYS A 1 106 ? 18.638 8.713 -24.447 1.00 84.19 106 LYS A CA 1
ATOM 810 C C . LYS A 1 106 ? 17.799 7.452 -24.201 1.00 84.19 106 LYS A C 1
ATOM 812 O O . LYS A 1 106 ? 16.896 7.517 -23.377 1.00 84.19 106 LYS A O 1
ATOM 817 N N . GLU A 1 107 ? 18.087 6.335 -24.867 1.00 84.19 107 GLU A N 1
ATOM 818 C CA . GLU A 1 107 ? 17.326 5.078 -24.734 1.00 84.19 107 GLU A CA 1
ATOM 819 C C . GLU A 1 107 ? 17.545 4.451 -23.355 1.00 84.19 107 GLU A C 1
ATOM 821 O O . GLU A 1 107 ? 16.589 4.138 -22.645 1.00 84.19 107 GLU A O 1
ATOM 826 N N . TYR A 1 108 ? 18.803 4.414 -22.909 1.00 87.06 108 TYR A N 1
ATOM 827 C CA . TYR A 1 108 ? 19.167 4.014 -21.551 1.00 87.06 108 TYR A CA 1
ATOM 828 C C . TYR A 1 108 ? 18.417 4.835 -20.485 1.00 87.06 108 TYR A C 1
ATOM 830 O O . TYR A 1 108 ? 17.805 4.281 -19.569 1.00 87.06 108 TYR A O 1
ATOM 838 N N . LEU A 1 109 ? 18.398 6.167 -20.627 1.00 88.31 109 LEU A N 1
ATOM 839 C CA . LEU A 1 109 ? 17.701 7.055 -19.690 1.00 88.31 109 LEU A CA 1
ATOM 840 C C . LEU A 1 109 ? 16.187 6.817 -19.641 1.00 88.31 109 LEU A C 1
ATOM 842 O O . LEU A 1 109 ? 15.584 7.013 -18.584 1.00 88.31 109 LEU A O 1
ATOM 846 N N . VAL A 1 110 ? 15.561 6.420 -20.752 1.00 90.50 110 VAL A N 1
ATOM 847 C CA . VAL A 1 110 ? 14.127 6.097 -20.783 1.00 90.50 110 VAL A CA 1
ATOM 848 C C . VAL A 1 110 ? 13.846 4.854 -19.943 1.00 90.50 110 VAL A C 1
ATOM 850 O O . VAL A 1 110 ? 12.987 4.913 -19.064 1.00 90.50 110 VAL A O 1
ATOM 853 N N . HIS A 1 111 ? 14.609 3.774 -20.126 1.00 91.12 111 HIS A N 1
ATOM 854 C CA . HIS A 1 111 ? 14.401 2.546 -19.354 1.00 91.12 111 HIS A CA 1
ATOM 855 C C . HIS A 1 111 ? 14.656 2.741 -17.857 1.00 91.12 111 HIS A C 1
ATOM 857 O O . HIS A 1 111 ? 13.848 2.304 -17.038 1.00 91.12 111 HIS A O 1
ATOM 863 N N . VAL A 1 112 ? 15.709 3.476 -17.479 1.00 89.62 112 VAL A N 1
ATOM 864 C CA . VAL A 1 112 ? 15.985 3.805 -16.068 1.00 89.62 112 VAL A CA 1
ATOM 865 C C . VAL A 1 112 ? 14.830 4.594 -15.440 1.00 89.62 112 VAL A C 1
ATOM 867 O O . VAL A 1 112 ? 14.429 4.312 -14.308 1.00 89.62 112 VAL A O 1
ATOM 870 N N . LYS A 1 113 ? 14.244 5.551 -16.172 1.00 90.00 113 LYS A N 1
ATOM 871 C CA . LYS A 1 113 ? 13.057 6.289 -15.709 1.00 90.00 113 LYS A CA 1
ATOM 872 C C . LYS A 1 113 ? 11.828 5.388 -15.580 1.00 90.00 113 LYS A C 1
ATOM 874 O O . LYS A 1 113 ? 11.084 5.510 -14.613 1.00 90.00 113 LYS A O 1
ATOM 879 N N . CYS A 1 114 ? 11.601 4.477 -16.521 1.00 90.38 114 CYS A N 1
ATOM 880 C CA . CYS A 1 114 ? 10.484 3.535 -16.441 1.00 90.38 114 CYS A CA 1
ATOM 881 C C . CYS A 1 114 ? 10.618 2.576 -15.249 1.00 90.38 114 CYS A C 1
ATOM 883 O O . CYS A 1 114 ? 9.625 2.315 -14.563 1.00 90.38 114 CYS A O 1
ATOM 885 N N . ILE A 1 115 ? 11.836 2.107 -14.955 1.00 91.25 115 ILE A N 1
ATOM 886 C CA . ILE A 1 115 ? 12.131 1.290 -13.770 1.00 91.25 115 ILE A CA 1
ATOM 887 C C . ILE A 1 115 ? 11.802 2.071 -12.501 1.00 91.25 115 ILE A C 1
ATOM 889 O O . ILE A 1 115 ? 11.039 1.579 -11.672 1.00 91.25 115 ILE A O 1
ATOM 893 N N . SER A 1 116 ? 12.318 3.296 -12.358 1.00 89.00 116 SER A N 1
ATOM 894 C CA . SER A 1 116 ? 12.114 4.081 -11.135 1.00 89.00 116 SER A CA 1
ATOM 895 C C . SER A 1 116 ? 10.636 4.382 -10.873 1.00 89.00 116 SER A C 1
ATOM 897 O O . SER A 1 116 ? 10.177 4.249 -9.739 1.00 89.00 116 SER A O 1
ATOM 899 N N . VAL A 1 117 ? 9.862 4.697 -11.916 1.00 89.44 117 VAL A N 1
ATOM 900 C CA . VAL A 1 117 ? 8.410 4.904 -11.808 1.00 89.44 117 VAL A CA 1
ATOM 901 C C . VAL A 1 117 ? 7.688 3.615 -11.404 1.00 89.44 117 VAL A C 1
ATOM 903 O O . VAL A 1 117 ? 6.844 3.648 -10.509 1.00 89.44 117 VAL A O 1
ATOM 906 N N . SER A 1 118 ? 8.030 2.481 -12.021 1.00 88.06 118 SER A N 1
ATOM 907 C CA . SER A 1 118 ? 7.394 1.187 -11.727 1.00 88.06 118 SER A CA 1
ATOM 908 C C . SER A 1 118 ? 7.671 0.736 -10.286 1.00 88.06 118 SER A C 1
ATOM 910 O O . SER A 1 118 ? 6.755 0.314 -9.581 1.00 88.06 118 SER A O 1
ATOM 912 N N . VAL A 1 119 ? 8.916 0.906 -9.823 1.00 87.69 119 VAL A N 1
ATOM 913 C CA . VAL A 1 119 ? 9.350 0.624 -8.444 1.00 87.69 119 VAL A CA 1
ATOM 914 C C . VAL A 1 119 ? 8.568 1.479 -7.447 1.00 87.69 119 VAL A C 1
ATOM 916 O O . VAL A 1 119 ? 7.997 0.950 -6.493 1.00 87.69 119 VAL A O 1
ATOM 919 N N . MET A 1 120 ? 8.499 2.794 -7.680 1.00 87.06 120 MET A N 1
ATOM 920 C CA . MET A 1 120 ? 7.775 3.715 -6.800 1.00 87.06 120 MET A CA 1
ATOM 921 C C . MET A 1 120 ? 6.288 3.376 -6.719 1.00 87.06 120 MET A C 1
ATOM 923 O O . MET A 1 120 ? 5.710 3.398 -5.634 1.00 87.06 120 MET A O 1
ATOM 927 N N . TYR A 1 121 ? 5.672 3.015 -7.844 1.00 83.25 121 TYR A N 1
ATOM 928 C CA . TYR A 1 121 ? 4.263 2.643 -7.880 1.00 83.25 121 TYR A CA 1
ATOM 929 C C . TYR A 1 121 ? 3.973 1.386 -7.044 1.00 83.25 121 TYR A C 1
ATOM 931 O O . TYR A 1 121 ? 3.069 1.399 -6.204 1.00 83.25 121 TYR A O 1
ATOM 939 N N . MET A 1 122 ? 4.768 0.322 -7.220 1.00 84.00 122 MET A N 1
ATOM 940 C CA . MET A 1 122 ? 4.652 -0.903 -6.418 1.00 84.00 122 MET A CA 1
ATOM 941 C C . MET A 1 122 ? 4.859 -0.629 -4.925 1.00 84.00 122 MET A C 1
ATOM 943 O O . MET A 1 122 ? 4.117 -1.153 -4.093 1.00 84.00 122 MET A O 1
ATOM 947 N N . PHE A 1 123 ? 5.848 0.199 -4.585 1.00 84.31 123 PHE A N 1
ATOM 948 C CA . PHE A 1 123 ? 6.177 0.526 -3.202 1.00 84.31 123 PHE A CA 1
ATOM 949 C C . PHE A 1 123 ? 5.047 1.293 -2.513 1.00 84.31 123 PHE A C 1
ATOM 951 O O . PHE A 1 123 ? 4.602 0.890 -1.443 1.00 84.31 123 PHE A O 1
ATOM 958 N N . ILE A 1 124 ? 4.531 2.354 -3.145 1.00 83.00 124 ILE A N 1
ATOM 959 C CA . ILE A 1 124 ? 3.445 3.170 -2.586 1.00 83.00 124 ILE A CA 1
ATOM 960 C C . ILE A 1 124 ? 2.205 2.306 -2.331 1.00 83.00 124 ILE A C 1
ATOM 962 O O . ILE A 1 124 ? 1.654 2.354 -1.235 1.00 83.00 124 ILE A O 1
ATOM 966 N N . GLY A 1 125 ? 1.791 1.487 -3.306 1.00 77.94 125 GLY A N 1
ATOM 967 C CA . GLY A 1 125 ? 0.615 0.621 -3.170 1.00 77.94 125 GLY A CA 1
ATOM 968 C C . GLY A 1 125 ? 0.718 -0.347 -1.988 1.00 77.94 125 GLY A C 1
ATOM 969 O O . GLY A 1 125 ? -0.193 -0.416 -1.162 1.00 77.94 125 GLY A O 1
ATOM 970 N N . ASN A 1 126 ? 1.846 -1.052 -1.875 1.00 83.69 126 ASN A N 1
ATOM 971 C CA . ASN A 1 126 ? 2.077 -2.009 -0.791 1.00 83.69 126 ASN A CA 1
ATOM 972 C C . ASN A 1 126 ? 2.261 -1.324 0.574 1.00 83.69 126 ASN A C 1
ATOM 974 O O . ASN A 1 126 ? 1.760 -1.832 1.575 1.00 83.69 126 ASN A O 1
ATOM 978 N N . TYR A 1 127 ? 2.907 -0.154 0.617 1.00 83.38 127 TYR A N 1
ATOM 979 C CA . TYR A 1 127 ? 3.066 0.638 1.839 1.00 83.38 127 TYR A CA 1
ATOM 980 C C . TYR A 1 127 ? 1.716 1.066 2.426 1.00 83.38 127 TYR A C 1
ATOM 982 O O . TYR A 1 127 ? 1.496 0.939 3.627 1.00 83.38 127 TYR A O 1
ATOM 990 N N . ILE A 1 128 ? 0.784 1.519 1.581 1.00 76.69 128 ILE A N 1
ATOM 991 C CA . ILE A 1 128 ? -0.564 1.919 2.014 1.00 76.69 128 ILE A CA 1
ATOM 992 C C . ILE A 1 128 ? -1.316 0.743 2.631 1.00 76.69 128 ILE A C 1
ATOM 994 O O . ILE A 1 128 ? -1.950 0.899 3.672 1.00 76.69 128 ILE A O 1
ATOM 998 N N . GLY A 1 129 ? -1.276 -0.428 1.990 1.00 76.62 129 GLY A N 1
ATOM 999 C CA . GLY A 1 129 ? -1.961 -1.598 2.533 1.00 76.62 129 GLY A CA 1
ATOM 1000 C C . GLY A 1 129 ? -1.388 -2.027 3.881 1.00 76.62 129 GLY A C 1
ATOM 1001 O O . GLY A 1 129 ? -2.161 -2.299 4.798 1.00 76.62 129 GLY A O 1
ATOM 1002 N N . GLN A 1 130 ? -0.062 -1.967 4.038 1.00 77.19 130 GLN A N 1
ATOM 1003 C CA . GLN A 1 130 ? 0.578 -2.235 5.322 1.00 77.19 130 GLN A CA 1
ATOM 1004 C C . GLN A 1 130 ? 0.182 -1.214 6.393 1.00 77.19 130 GLN A C 1
ATOM 1006 O O . GLN A 1 130 ? -0.152 -1.604 7.505 1.00 77.19 130 GLN A O 1
ATOM 1011 N N . GLU A 1 131 ? 0.149 0.077 6.059 1.00 79.12 131 GLU A N 1
ATOM 1012 C CA . GLU A 1 131 ? -0.255 1.131 6.994 1.00 79.12 131 GLU A CA 1
ATOM 1013 C C . GLU A 1 131 ? -1.675 0.907 7.541 1.00 79.12 131 GLU A C 1
ATOM 1015 O O . GLU A 1 131 ? -1.925 1.127 8.726 1.00 79.12 131 GLU A O 1
ATOM 1020 N N . ILE A 1 132 ? -2.610 0.440 6.711 1.00 72.25 132 ILE A N 1
ATOM 1021 C CA . ILE A 1 132 ? -3.982 0.155 7.154 1.00 72.25 132 ILE A CA 1
ATOM 1022 C C . ILE A 1 132 ? -4.019 -1.051 8.088 1.00 72.25 132 ILE A C 1
ATOM 1024 O O . ILE A 1 132 ? -4.691 -0.996 9.119 1.00 72.25 132 ILE A O 1
ATOM 1028 N N . THR A 1 133 ? -3.301 -2.124 7.748 1.00 74.62 133 THR A N 1
ATOM 1029 C CA . THR A 1 133 ? -3.192 -3.304 8.613 1.00 74.62 133 THR A CA 1
ATOM 1030 C C . THR A 1 133 ? -2.546 -2.940 9.954 1.00 74.62 133 THR A C 1
ATOM 1032 O O . THR A 1 133 ? -3.049 -3.344 11.001 1.00 74.62 133 THR A O 1
ATOM 1035 N N . ASP A 1 134 ? -1.513 -2.098 9.955 1.00 76.12 134 ASP A N 1
ATOM 1036 C CA . ASP A 1 134 ? -0.856 -1.634 11.179 1.00 76.12 134 ASP A CA 1
ATOM 1037 C C . ASP A 1 134 ? -1.786 -0.764 12.036 1.00 76.12 134 ASP A C 1
ATOM 1039 O O . ASP A 1 134 ? -1.883 -0.974 13.247 1.00 76.12 134 ASP A O 1
ATOM 1043 N N . TYR A 1 135 ? -2.530 0.175 11.436 1.00 72.25 135 TYR A N 1
ATOM 1044 C CA . TYR A 1 135 ? -3.514 0.983 12.169 1.00 72.25 135 TYR A CA 1
ATOM 1045 C C . TYR A 1 135 ? -4.650 0.142 12.748 1.00 72.25 135 TYR A C 1
ATOM 1047 O O . TYR A 1 135 ? -5.090 0.399 13.871 1.00 72.25 135 TYR A O 1
ATOM 1055 N N . HIS A 1 136 ? -5.114 -0.858 12.000 1.00 71.50 136 HIS A N 1
ATOM 1056 C CA . HIS A 1 136 ? -6.112 -1.801 12.479 1.00 71.50 136 HIS A CA 1
ATOM 1057 C C . HIS A 1 136 ? -5.593 -2.553 13.711 1.00 71.50 136 HIS A C 1
ATOM 1059 O O . HIS A 1 136 ? -6.209 -2.488 14.773 1.00 71.50 136 HIS A O 1
ATOM 1065 N N . ASN A 1 137 ? -4.408 -3.162 13.616 1.00 72.12 137 ASN A N 1
ATOM 1066 C CA . ASN A 1 137 ? -3.778 -3.895 14.717 1.00 72.12 137 ASN A CA 1
ATOM 1067 C C . ASN A 1 137 ? -3.497 -3.000 15.936 1.00 72.12 137 ASN A C 1
ATOM 1069 O O . ASN A 1 137 ? -3.684 -3.421 17.081 1.00 72.12 137 ASN A O 1
ATOM 1073 N N . HIS A 1 138 ? -3.097 -1.745 15.712 1.00 72.00 138 HIS A N 1
ATOM 1074 C CA . HIS A 1 138 ? -2.845 -0.780 16.781 1.00 72.00 138 HIS A CA 1
ATOM 1075 C C . HIS A 1 138 ? -4.103 -0.487 17.608 1.00 72.00 138 HIS A C 1
ATOM 1077 O O . HIS A 1 138 ? -4.012 -0.375 18.830 1.00 72.00 138 HIS A O 1
ATOM 1083 N N . ILE A 1 139 ? -5.281 -0.396 16.982 1.00 69.38 139 ILE A N 1
ATOM 1084 C CA . ILE A 1 139 ? -6.540 -0.204 17.717 1.00 69.38 139 ILE A CA 1
ATOM 1085 C C . ILE A 1 139 ? -6.796 -1.371 18.666 1.00 69.38 139 ILE A C 1
ATOM 1087 O O . ILE A 1 139 ? -7.130 -1.147 19.826 1.00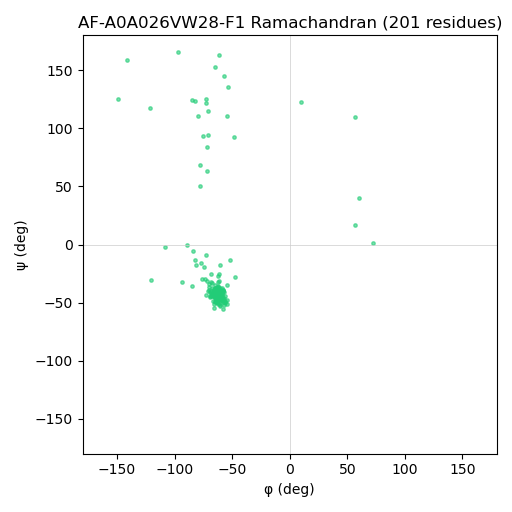 69.38 139 ILE A O 1
ATOM 1091 N N . PHE A 1 140 ? -6.609 -2.610 18.211 1.00 68.94 140 PHE A N 1
ATOM 1092 C CA . PHE A 1 140 ? -6.817 -3.773 19.074 1.00 68.94 140 PHE A CA 1
ATOM 1093 C C . PHE A 1 140 ? -5.786 -3.859 20.189 1.00 68.94 140 PHE A C 1
ATOM 1095 O O . PHE A 1 140 ? -6.150 -4.184 21.315 1.00 68.94 140 PHE A O 1
ATOM 1102 N N . SER A 1 141 ? -4.533 -3.495 19.913 1.00 69.62 141 SER A N 1
ATOM 1103 C CA . SER A 1 141 ? -3.489 -3.403 20.935 1.00 69.62 141 SER A CA 1
ATOM 1104 C C . SER A 1 141 ? -3.803 -2.331 21.991 1.00 69.62 141 SER A C 1
ATOM 1106 O O . SER A 1 141 ? -3.672 -2.584 23.189 1.00 69.62 141 SER A O 1
ATOM 1108 N N . SER A 1 142 ? -4.298 -1.157 21.578 1.00 68.12 142 SER A N 1
ATOM 1109 C CA . SER A 1 142 ? -4.752 -0.090 22.488 1.00 68.12 142 SER A CA 1
ATOM 1110 C C . SER A 1 142 ? -5.944 -0.548 23.342 1.00 68.12 142 SER A C 1
ATOM 1112 O O . SER A 1 142 ? -5.902 -0.433 24.567 1.00 68.12 142 SER A O 1
ATOM 1114 N N . ILE A 1 143 ? -6.957 -1.177 22.733 1.00 70.44 143 ILE A N 1
ATOM 1115 C CA . ILE A 1 143 ? -8.117 -1.734 23.452 1.00 70.44 143 ILE A CA 1
ATOM 1116 C C . ILE A 1 143 ? -7.697 -2.854 24.419 1.00 70.44 143 ILE A C 1
ATOM 1118 O O . ILE A 1 143 ? -8.251 -2.962 25.512 1.00 70.44 143 ILE A O 1
ATOM 1122 N N . TYR A 1 144 ? -6.721 -3.685 24.048 1.00 68.12 144 TYR A N 1
ATOM 1123 C CA . TYR A 1 144 ? -6.217 -4.765 24.896 1.00 68.12 144 TYR A CA 1
ATOM 1124 C C . TYR A 1 144 ? -5.457 -4.241 26.121 1.00 68.12 144 TYR A C 1
ATOM 1126 O O . TYR A 1 144 ? -5.689 -4.712 27.235 1.00 68.12 144 TYR A O 1
ATOM 1134 N N . ASN A 1 145 ? -4.591 -3.240 25.928 1.00 68.31 145 ASN A N 1
ATOM 1135 C CA . ASN A 1 145 ? -3.799 -2.621 26.997 1.00 68.31 145 ASN A CA 1
ATOM 1136 C C . ASN A 1 145 ? -4.625 -1.723 27.934 1.00 68.31 145 ASN A C 1
ATOM 1138 O O . ASN A 1 145 ? -4.131 -1.289 28.979 1.00 68.31 145 ASN A O 1
ATOM 1142 N N . MET A 1 146 ? -5.887 -1.443 27.600 1.00 69.62 146 MET A N 1
ATOM 1143 C CA . MET A 1 146 ? -6.793 -0.721 28.487 1.00 69.62 146 MET A CA 1
ATOM 1144 C C . MET A 1 146 ? -7.119 -1.493 29.771 1.00 69.62 146 MET A C 1
ATOM 1146 O O . MET A 1 146 ? -7.223 -2.716 29.798 1.00 69.62 146 MET A O 1
ATOM 1150 N N . LYS A 1 147 ? -7.431 -0.757 30.847 1.00 69.38 147 LYS A N 1
ATOM 1151 C CA . LYS A 1 147 ? -7.931 -1.313 32.120 1.00 69.38 147 LYS A CA 1
ATOM 1152 C C . LYS A 1 147 ? -9.421 -1.689 32.047 1.00 69.38 147 LYS A C 1
ATOM 1154 O O . LYS A 1 147 ? -10.218 -1.289 32.897 1.00 69.38 147 LYS A O 1
ATOM 1159 N N . TRP A 1 148 ? -9.823 -2.446 31.025 1.00 72.25 148 TRP A N 1
ATOM 1160 C CA . TRP A 1 148 ? -11.219 -2.847 30.794 1.00 72.25 148 TRP A CA 1
ATOM 1161 C C . TRP A 1 148 ? -11.799 -3.685 31.946 1.00 72.25 148 TRP A C 1
ATOM 1163 O O . TRP A 1 148 ? -13.000 -3.612 32.211 1.00 72.25 148 TRP A O 1
ATOM 1173 N N . TYR A 1 149 ? -10.951 -4.379 32.711 1.00 68.44 149 TYR A N 1
ATOM 1174 C CA . TYR A 1 149 ? -11.328 -5.152 33.902 1.00 68.44 149 TYR A CA 1
ATOM 1175 C C . TYR A 1 149 ? -11.974 -4.317 35.030 1.00 68.44 149 TYR A C 1
ATOM 1177 O O . TYR A 1 149 ? -12.629 -4.876 35.904 1.00 68.44 149 TYR A O 1
ATOM 1185 N N . GLY A 1 150 ? -11.827 -2.985 35.016 1.00 68.75 150 GLY A N 1
ATOM 1186 C CA . GLY A 1 150 ? -12.473 -2.075 35.974 1.00 68.75 150 GLY A CA 1
ATOM 1187 C C . GLY A 1 150 ? -13.864 -1.574 35.562 1.00 68.75 150 GLY A C 1
ATOM 1188 O O . GLY A 1 150 ? -14.459 -0.781 36.289 1.00 68.75 150 GLY A O 1
ATOM 1189 N N . THR A 1 151 ? -14.370 -1.977 34.392 1.00 71.06 151 THR A N 1
ATOM 1190 C CA . THR A 1 151 ? -15.685 -1.563 33.862 1.00 71.06 151 THR A CA 1
ATOM 1191 C C . THR A 1 151 ? -16.779 -2.594 34.152 1.00 71.06 151 THR A C 1
ATOM 1193 O O . THR A 1 151 ? -16.486 -3.734 34.510 1.00 71.06 151 THR A O 1
ATOM 1196 N N . ALA A 1 152 ? -18.049 -2.214 33.989 1.00 74.25 152 ALA A N 1
ATOM 1197 C CA . ALA A 1 152 ? -19.184 -3.114 34.178 1.00 74.25 152 ALA A CA 1
ATOM 1198 C C . ALA A 1 152 ? -19.108 -4.377 33.288 1.00 74.25 152 ALA A C 1
ATOM 1200 O O . ALA A 1 152 ? -18.687 -4.322 32.133 1.00 74.25 152 ALA A O 1
ATOM 1201 N N . LEU A 1 153 ? -19.587 -5.518 33.800 1.00 77.12 153 LEU A N 1
ATOM 1202 C CA . LEU A 1 153 ? -19.482 -6.840 33.150 1.00 77.12 153 LEU A CA 1
ATOM 1203 C C . LEU A 1 153 ? -20.035 -6.889 31.715 1.00 77.12 153 LEU A C 1
ATOM 1205 O O . LEU A 1 153 ? -19.500 -7.598 30.862 1.00 77.12 153 LEU A O 1
ATOM 1209 N N . TYR A 1 154 ? -21.100 -6.137 31.424 1.00 75.75 154 TYR A N 1
ATOM 1210 C CA . TYR A 1 154 ? -21.678 -6.093 30.078 1.00 75.75 154 TYR A CA 1
ATOM 1211 C C . TYR A 1 154 ? -20.749 -5.395 29.069 1.00 75.75 154 TYR A C 1
ATOM 1213 O O . TYR A 1 154 ? -20.700 -5.793 27.909 1.00 75.75 154 TYR A O 1
ATOM 1221 N N . ILE A 1 155 ? -19.966 -4.408 29.517 1.00 70.69 155 ILE A N 1
ATOM 1222 C CA . ILE A 1 155 ? -18.982 -3.684 28.704 1.00 70.69 155 ILE A CA 1
ATOM 1223 C C . ILE A 1 155 ? -17.770 -4.573 28.419 1.00 70.69 155 ILE A C 1
ATOM 1225 O O . ILE A 1 155 ? -17.315 -4.652 27.279 1.00 70.69 155 ILE A O 1
ATOM 1229 N N . GLN A 1 156 ? -17.294 -5.295 29.435 1.00 75.88 156 GLN A N 1
ATOM 1230 C CA . GLN A 1 156 ? -16.177 -6.233 29.299 1.00 75.88 156 GLN A CA 1
ATOM 1231 C C . GLN A 1 156 ? -16.447 -7.298 28.232 1.00 75.88 156 GLN A C 1
ATOM 1233 O O . GLN A 1 156 ? -15.570 -7.599 27.427 1.00 75.88 156 GLN A O 1
ATOM 1238 N N . ARG A 1 157 ? -17.680 -7.825 28.171 1.00 81.69 157 ARG A N 1
ATOM 1239 C CA . ARG A 1 157 ? -18.081 -8.786 27.131 1.00 81.69 157 ARG A CA 1
ATOM 1240 C C . ARG A 1 157 ? -17.980 -8.196 25.723 1.00 81.69 157 ARG A C 1
ATOM 1242 O O . ARG A 1 157 ? -17.482 -8.871 24.831 1.00 81.69 157 ARG A O 1
ATOM 1249 N N . ILE A 1 158 ? -18.413 -6.949 25.522 1.00 77.19 158 ILE A N 1
ATOM 1250 C CA . ILE A 1 158 ? -18.336 -6.276 24.212 1.00 77.19 158 ILE A CA 1
ATOM 1251 C C . ILE A 1 158 ? -16.874 -6.087 23.791 1.00 77.19 158 ILE A C 1
ATOM 1253 O O . ILE A 1 158 ? -16.524 -6.373 22.648 1.00 77.19 158 ILE A O 1
ATOM 1257 N N . ILE A 1 159 ? -16.017 -5.656 24.720 1.00 75.50 159 ILE A N 1
ATOM 1258 C CA . ILE A 1 159 ? -14.582 -5.470 24.472 1.00 75.50 159 ILE A CA 1
ATOM 1259 C C . ILE A 1 159 ? -13.913 -6.801 24.113 1.00 75.50 159 ILE A C 1
ATOM 1261 O O . ILE A 1 159 ? -13.171 -6.857 23.138 1.00 75.50 159 ILE A O 1
ATOM 1265 N N . LEU A 1 160 ? -14.219 -7.879 24.841 1.00 78.69 160 LEU A N 1
ATOM 1266 C CA . LEU A 1 160 ? -13.717 -9.223 24.539 1.00 78.69 160 LEU A CA 1
ATOM 1267 C C . LEU A 1 160 ? -14.082 -9.668 23.119 1.00 78.69 160 LEU A C 1
ATOM 1269 O O . LEU A 1 160 ? -13.206 -10.126 22.392 1.00 78.69 160 LEU A O 1
ATOM 1273 N N . PHE A 1 161 ? -15.335 -9.471 22.693 1.00 78.25 161 PHE A N 1
ATOM 1274 C CA . PHE A 1 161 ? -15.743 -9.765 21.315 1.00 78.25 161 PHE A CA 1
ATOM 1275 C C . PHE A 1 161 ? -14.993 -8.917 20.282 1.00 78.25 161 PHE A C 1
ATOM 1277 O O . PHE A 1 161 ? -14.666 -9.422 19.211 1.00 78.25 161 PHE A O 1
ATOM 1284 N N . MET A 1 162 ? -14.703 -7.645 20.580 1.00 72.81 162 MET A N 1
ATOM 1285 C CA . MET A 1 162 ? -13.891 -6.810 19.690 1.00 72.81 162 MET A CA 1
ATOM 1286 C C . MET A 1 162 ? -12.456 -7.324 19.599 1.00 72.81 162 MET A C 1
ATOM 1288 O O . MET A 1 162 ? -11.978 -7.541 18.493 1.00 72.81 162 MET A O 1
ATOM 1292 N N . VAL A 1 163 ? -11.787 -7.558 20.731 1.00 72.62 163 VAL A N 1
ATOM 1293 C CA . VAL A 1 163 ? -10.402 -8.055 20.762 1.00 72.62 163 VAL A CA 1
ATOM 1294 C C . VAL A 1 163 ? -10.297 -9.407 20.059 1.00 72.62 163 VAL A C 1
ATOM 1296 O O . VAL A 1 163 ? -9.424 -9.576 19.217 1.00 72.62 163 VAL A O 1
ATOM 1299 N N . GLN A 1 164 ? -11.226 -10.332 20.316 1.00 73.12 164 GLN A N 1
ATOM 1300 C CA . GLN A 1 164 ? -11.266 -11.637 19.652 1.00 73.12 164 GLN A CA 1
ATOM 1301 C C . GLN A 1 164 ? -11.467 -11.515 18.134 1.00 73.12 164 GLN A C 1
ATOM 1303 O O . GLN A 1 164 ? -10.886 -12.271 17.359 1.00 73.12 164 GLN A O 1
ATOM 1308 N N . ARG A 1 165 ? -12.272 -10.549 17.687 1.00 67.50 165 ARG A N 1
ATOM 1309 C CA . ARG A 1 165 ? -12.464 -10.284 16.259 1.00 67.50 165 ARG A CA 1
ATOM 1310 C C . ARG A 1 165 ? -11.253 -9.601 15.617 1.00 67.50 165 ARG A C 1
ATOM 1312 O O . ARG A 1 165 ? -11.011 -9.818 14.441 1.00 67.50 165 ARG A O 1
ATOM 1319 N N . GLY A 1 166 ? -10.500 -8.805 16.373 1.00 60.72 166 GLY A N 1
ATOM 1320 C CA . GLY A 1 166 ? -9.266 -8.164 15.912 1.00 60.72 166 GLY A CA 1
ATOM 1321 C C . GLY A 1 166 ? -8.019 -9.042 15.964 1.00 60.72 166 GLY A C 1
ATOM 1322 O O . GLY A 1 166 ? -7.005 -8.681 15.380 1.00 60.72 166 GLY A O 1
ATOM 1323 N N . THR A 1 167 ? -8.073 -10.187 16.654 1.00 55.72 167 THR A N 1
ATOM 1324 C CA . THR A 1 167 ? -7.011 -11.205 16.600 1.00 55.72 167 THR A CA 1
ATOM 1325 C C . THR A 1 167 ? -7.048 -12.049 15.328 1.00 55.72 167 THR A C 1
ATOM 1327 O O . THR A 1 167 ? -6.055 -12.702 15.013 1.00 55.72 167 THR A O 1
ATOM 1330 N N . GLU A 1 168 ? -8.153 -12.039 14.574 1.00 56.19 168 GLU A N 1
ATOM 1331 C CA . GLU A 1 168 ? -8.102 -12.493 13.186 1.00 56.19 168 GLU A CA 1
ATOM 1332 C C . GLU A 1 168 ? -7.337 -11.442 12.387 1.00 56.19 168 GLU A C 1
ATOM 1334 O O . GLU A 1 168 ? -7.773 -10.297 12.281 1.00 56.19 168 GLU A O 1
ATOM 1339 N N . ASN A 1 169 ? -6.167 -11.818 11.867 1.00 48.69 169 ASN A N 1
ATOM 1340 C CA . ASN A 1 169 ? -5.314 -10.893 11.140 1.00 48.69 169 ASN A CA 1
ATOM 1341 C C . ASN A 1 169 ? -6.101 -10.231 10.002 1.00 48.69 169 ASN A C 1
ATOM 1343 O O . ASN A 1 169 ? -6.425 -10.875 9.000 1.00 48.69 169 ASN A O 1
ATOM 1347 N N . PHE A 1 170 ? -6.367 -8.932 10.131 1.00 53.06 170 PHE A N 1
ATOM 1348 C CA . PHE A 1 170 ? -6.974 -8.135 9.072 1.00 53.06 170 PHE A CA 1
ATOM 1349 C C . PHE A 1 170 ? -5.909 -7.797 8.031 1.00 53.06 170 PHE A C 1
ATOM 1351 O O . PHE A 1 170 ? -5.451 -6.662 7.868 1.00 53.06 170 PHE A O 1
ATOM 1358 N N . TYR A 1 171 ? -5.466 -8.829 7.327 1.00 53.22 171 TYR A N 1
ATOM 1359 C CA . TYR A 1 171 ? -4.758 -8.641 6.084 1.00 53.22 171 TYR A CA 1
ATOM 1360 C C . TYR A 1 171 ? -5.786 -8.195 5.059 1.00 53.22 171 TYR A C 1
ATOM 1362 O O . TYR A 1 171 ? -6.788 -8.875 4.825 1.00 53.22 171 TYR A O 1
ATOM 1370 N N . ILE A 1 172 ? -5.533 -7.062 4.410 1.00 53.44 172 ILE A N 1
ATOM 1371 C CA . ILE A 1 172 ? -6.250 -6.747 3.181 1.00 53.44 172 ILE A CA 1
ATOM 1372 C C . ILE A 1 172 ? -5.704 -7.702 2.120 1.00 53.44 172 ILE A C 1
ATOM 1374 O O . ILE A 1 172 ? -4.761 -7.394 1.390 1.00 53.44 172 ILE A O 1
ATOM 1378 N N . VAL A 1 173 ? -6.262 -8.912 2.100 1.00 57.38 173 VAL A N 1
ATOM 1379 C CA . VAL A 1 173 ? -5.929 -9.926 1.112 1.00 57.38 173 VAL A CA 1
ATOM 1380 C C . VAL A 1 173 ? -6.687 -9.583 -0.161 1.00 57.38 173 VAL A C 1
ATOM 1382 O O . VAL A 1 173 ? -7.915 -9.679 -0.242 1.00 57.38 173 VAL A O 1
ATOM 1385 N N . PHE A 1 174 ? -5.944 -9.172 -1.175 1.00 59.38 174 PHE A N 1
ATOM 1386 C CA . PHE A 1 174 ? -6.456 -8.970 -2.515 1.00 59.38 174 PHE A CA 1
ATOM 1387 C C . PHE A 1 174 ? -6.497 -10.320 -3.252 1.00 59.38 174 PHE A C 1
ATOM 1389 O O . PHE A 1 174 ? -5.496 -11.034 -3.341 1.00 59.38 174 PHE A O 1
ATOM 1396 N N . ALA A 1 175 ? -7.688 -10.695 -3.739 1.00 50.53 175 ALA A N 1
ATOM 1397 C CA . ALA A 1 175 ? -7.973 -11.940 -4.471 1.00 50.53 175 ALA A CA 1
ATOM 1398 C C . ALA A 1 175 ? -7.617 -13.263 -3.754 1.00 50.53 175 ALA A C 1
ATOM 1400 O O . ALA A 1 175 ? -7.508 -14.291 -4.412 1.00 50.53 175 ALA A O 1
ATOM 1401 N N . GLY A 1 176 ? -7.401 -13.264 -2.434 1.00 56.28 176 GLY A N 1
ATOM 1402 C CA . GLY A 1 176 ? -6.948 -14.465 -1.712 1.00 56.28 176 GLY A CA 1
ATOM 1403 C C . GLY A 1 176 ? -5.485 -14.858 -1.977 1.00 56.28 176 GLY A C 1
ATOM 1404 O O . GLY A 1 176 ? -5.029 -15.853 -1.428 1.00 56.28 176 GLY A O 1
ATOM 1405 N N . MET A 1 177 ? -4.755 -14.093 -2.800 1.00 57.47 177 MET A N 1
ATOM 1406 C CA . MET A 1 177 ? -3.401 -14.436 -3.261 1.00 57.47 177 MET A CA 1
ATOM 1407 C C . MET A 1 177 ? -2.344 -13.398 -2.878 1.00 57.47 177 MET A C 1
ATOM 1409 O O . MET A 1 177 ? -1.190 -13.759 -2.679 1.00 57.47 177 MET A O 1
ATOM 1413 N N . PHE A 1 178 ? -2.716 -12.118 -2.770 1.00 59.75 178 PHE A N 1
ATOM 1414 C CA . PHE A 1 178 ? -1.764 -11.038 -2.514 1.00 59.75 178 PHE A CA 1
ATOM 1415 C C . PHE A 1 178 ? -2.125 -10.287 -1.241 1.00 59.75 178 PHE A C 1
ATOM 1417 O O . PHE A 1 178 ? -3.173 -9.648 -1.152 1.00 59.75 178 PHE A O 1
ATOM 1424 N N . VAL A 1 179 ? -1.228 -10.335 -0.262 1.00 69.69 179 VAL A N 1
ATOM 1425 C CA . VAL A 1 179 ? -1.279 -9.456 0.905 1.00 69.69 179 VAL A CA 1
ATOM 1426 C C . VAL A 1 179 ? -0.579 -8.158 0.518 1.00 69.69 179 VAL A C 1
ATOM 1428 O O . VAL A 1 179 ? 0.566 -8.195 0.079 1.00 69.69 179 VAL A O 1
ATOM 1431 N N . LEU A 1 180 ? -1.243 -7.007 0.653 1.00 71.19 180 LEU A N 1
ATOM 1432 C CA . LEU A 1 180 ? -0.550 -5.725 0.504 1.00 71.19 180 LEU A CA 1
ATOM 1433 C C . LEU A 1 180 ? 0.364 -5.506 1.712 1.00 71.19 180 LEU A C 1
ATOM 1435 O O . LEU A 1 180 ? -0.064 -5.012 2.752 1.00 71.19 180 LEU A O 1
ATOM 1439 N N . SER A 1 181 ? 1.621 -5.894 1.560 1.00 80.25 181 SER A N 1
ATOM 1440 C CA . SER A 1 181 ? 2.665 -5.726 2.561 1.00 80.25 181 SER A CA 1
ATOM 1441 C C . SER A 1 181 ? 3.981 -5.359 1.890 1.00 80.25 181 SER A C 1
ATOM 1443 O O . SER A 1 181 ? 4.205 -5.628 0.706 1.00 80.25 181 SER A O 1
ATOM 1445 N N . MET A 1 182 ? 4.896 -4.766 2.648 1.00 78.94 182 MET A N 1
ATOM 1446 C CA . MET A 1 182 ? 6.249 -4.497 2.156 1.00 78.94 182 MET A CA 1
ATOM 1447 C C . MET A 1 182 ? 6.998 -5.794 1.814 1.00 78.94 182 MET A C 1
ATOM 1449 O O . MET A 1 182 ? 7.830 -5.802 0.909 1.00 78.94 182 MET A O 1
ATOM 1453 N N . GLU A 1 183 ? 6.649 -6.908 2.464 1.00 84.62 183 GLU A N 1
ATOM 1454 C CA . GLU A 1 183 ? 7.123 -8.247 2.098 1.00 84.62 183 GLU A CA 1
ATOM 1455 C C . GLU A 1 183 ? 6.663 -8.641 0.687 1.00 84.62 183 GLU A C 1
ATOM 1457 O O . GLU A 1 183 ? 7.470 -9.074 -0.134 1.00 84.62 183 GLU A O 1
ATOM 1462 N N . ASN A 1 184 ? 5.394 -8.400 0.349 1.00 82.69 184 ASN A N 1
ATOM 1463 C CA . ASN A 1 184 ? 4.882 -8.630 -0.998 1.00 82.69 184 ASN A CA 1
ATOM 1464 C C . ASN A 1 184 ? 5.553 -7.723 -2.039 1.00 82.69 184 ASN A C 1
ATOM 1466 O O . ASN A 1 184 ? 5.883 -8.186 -3.129 1.00 82.69 184 ASN A O 1
ATOM 1470 N N . ALA A 1 185 ? 5.850 -6.464 -1.702 1.00 84.31 185 ALA A N 1
ATOM 1471 C CA . ALA A 1 185 ? 6.648 -5.606 -2.578 1.00 84.31 185 ALA A CA 1
ATOM 1472 C C . ALA A 1 185 ? 8.023 -6.230 -2.881 1.00 84.31 185 ALA A C 1
ATOM 1474 O O . ALA A 1 185 ? 8.419 -6.309 -4.044 1.00 84.31 185 ALA A O 1
ATOM 1475 N N . ALA A 1 186 ? 8.725 -6.730 -1.859 1.00 87.00 186 ALA A N 1
ATOM 1476 C CA . ALA A 1 186 ? 10.013 -7.401 -2.029 1.00 87.00 186 ALA A CA 1
ATOM 1477 C C . ALA A 1 186 ? 9.905 -8.672 -2.893 1.00 87.00 186 ALA A C 1
ATOM 1479 O O . ALA A 1 186 ? 10.739 -8.883 -3.780 1.00 87.00 186 ALA A O 1
ATOM 1480 N N . MET A 1 187 ? 8.853 -9.477 -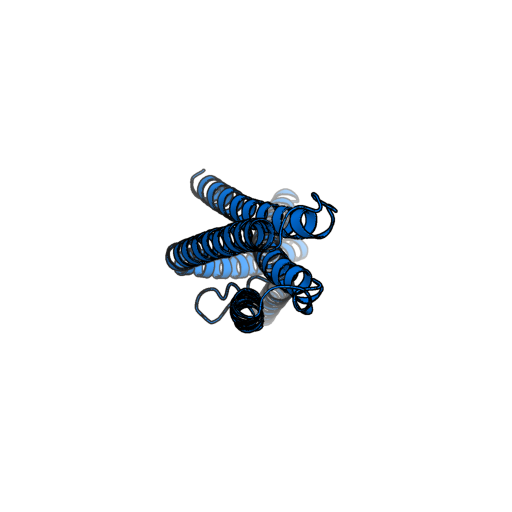2.702 1.00 88.62 187 MET A N 1
ATOM 1481 C CA . MET A 1 187 ? 8.591 -10.659 -3.532 1.00 88.62 187 MET A CA 1
ATOM 1482 C C . MET A 1 187 ? 8.367 -10.296 -5.008 1.00 88.62 187 MET A C 1
ATOM 1484 O O . MET A 1 187 ? 8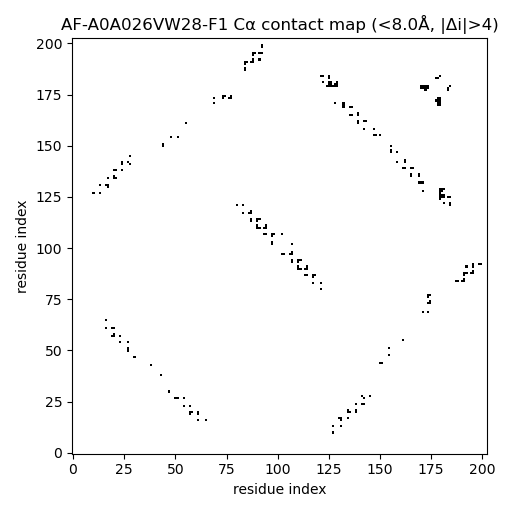.915 -10.958 -5.892 1.00 88.62 187 MET A O 1
ATOM 1488 N N . LEU A 1 188 ? 7.631 -9.221 -5.306 1.00 88.38 188 LEU A N 1
ATOM 1489 C CA . LEU A 1 188 ? 7.410 -8.761 -6.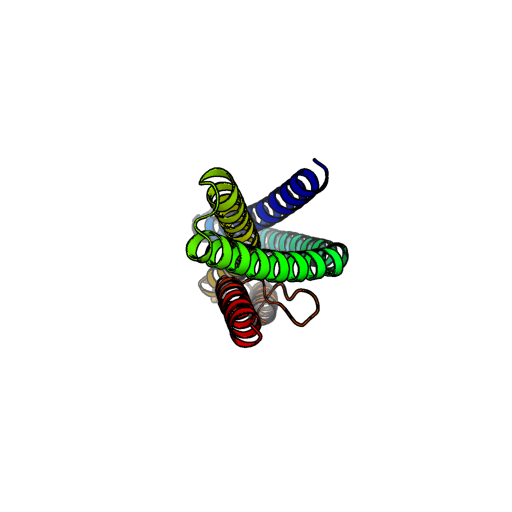685 1.00 88.38 188 LEU A CA 1
ATOM 1490 C C . LEU A 1 188 ? 8.703 -8.276 -7.350 1.00 88.38 188 LEU A C 1
ATOM 1492 O O . LEU A 1 188 ? 8.935 -8.568 -8.528 1.00 88.38 188 LEU A O 1
ATOM 1496 N N . PHE A 1 189 ? 9.567 -7.577 -6.605 1.00 87.75 189 PHE A N 1
ATOM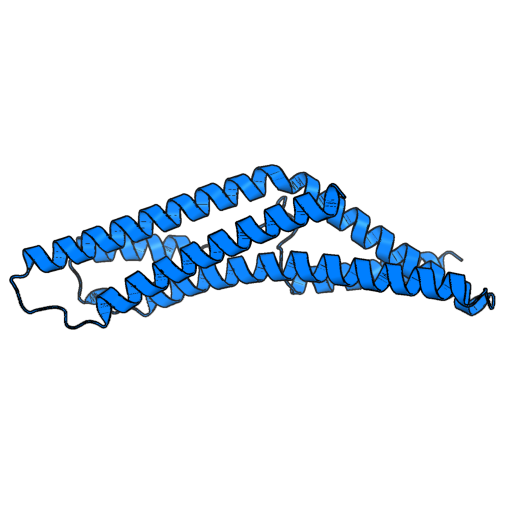 1497 C CA . PHE A 1 189 ? 10.891 -7.181 -7.094 1.00 87.75 189 PHE A CA 1
ATOM 1498 C C . PHE A 1 189 ? 11.755 -8.398 -7.419 1.00 87.75 189 PHE A C 1
ATOM 1500 O O . PHE A 1 189 ? 12.295 -8.488 -8.522 1.00 87.75 189 PHE A O 1
ATOM 1507 N N . SER A 1 190 ? 11.833 -9.362 -6.499 1.00 89.50 190 SER A N 1
ATOM 1508 C CA . SER A 1 190 ? 12.575 -10.611 -6.703 1.00 89.50 190 SER A CA 1
ATOM 1509 C C . SER A 1 190 ? 12.055 -11.399 -7.912 1.00 89.50 190 SER A C 1
ATOM 1511 O O . SER A 1 190 ? 12.838 -11.852 -8.751 1.00 89.50 190 SER A O 1
ATOM 1513 N N . THR A 1 191 ? 10.732 -11.481 -8.067 1.00 89.81 191 THR A N 1
ATOM 1514 C CA . THR A 1 191 ? 10.087 -12.138 -9.214 1.00 89.81 191 THR A CA 1
ATOM 1515 C C . THR A 1 191 ? 10.439 -11.440 -10.530 1.00 89.81 191 THR A C 1
ATOM 1517 O O . THR A 1 191 ? 10.767 -12.097 -11.516 1.00 89.81 191 THR A O 1
ATOM 1520 N N . SER A 1 192 ? 10.445 -10.105 -10.548 1.00 90.81 192 SER A N 1
ATOM 1521 C CA . SER A 1 192 ? 10.789 -9.322 -11.743 1.00 90.81 192 SER A CA 1
ATOM 1522 C C . SER A 1 192 ? 12.249 -9.519 -12.165 1.00 90.81 192 SER A C 1
ATOM 1524 O O . SER A 1 192 ? 12.527 -9.650 -13.356 1.00 90.81 192 SER A O 1
ATOM 1526 N N . ILE A 1 193 ? 13.173 -9.588 -11.199 1.00 90.00 193 ILE A N 1
ATOM 1527 C CA . ILE A 1 193 ? 14.588 -9.907 -11.450 1.00 90.00 193 ILE A CA 1
ATOM 1528 C C . ILE A 1 193 ? 14.722 -11.334 -11.988 1.00 90.00 193 ILE A C 1
ATOM 1530 O O . ILE A 1 193 ? 15.439 -11.552 -12.958 1.00 90.00 193 ILE A O 1
ATOM 1534 N N . SER A 1 194 ? 13.992 -12.289 -11.411 1.00 92.12 194 SER A N 1
ATOM 1535 C CA . SER A 1 194 ? 14.008 -13.686 -11.861 1.00 92.12 194 SER A CA 1
ATOM 1536 C C . SER A 1 194 ? 13.538 -13.817 -13.313 1.00 92.12 194 SER A C 1
ATOM 1538 O O . SER A 1 194 ? 14.192 -14.482 -14.114 1.00 92.12 194 SER A O 1
ATOM 1540 N N . TYR A 1 195 ? 12.455 -13.127 -13.693 1.00 90.56 195 TYR A N 1
ATOM 1541 C CA . TYR A 1 195 ? 12.002 -13.080 -15.088 1.00 90.56 195 TYR A CA 1
ATOM 1542 C C . TYR A 1 195 ? 13.012 -12.410 -16.018 1.00 90.56 195 TYR A C 1
ATOM 1544 O O . TYR A 1 195 ? 13.225 -12.896 -17.126 1.00 90.56 195 TYR A O 1
ATOM 1552 N N . PHE A 1 196 ? 13.680 -11.346 -15.567 1.00 89.25 196 PHE A N 1
ATOM 1553 C CA . PHE A 1 196 ? 14.796 -10.759 -16.305 1.00 89.25 196 PHE A CA 1
ATOM 1554 C C . PHE A 1 196 ? 15.926 -11.779 -16.539 1.00 89.25 196 PHE A C 1
ATOM 1556 O O . PHE A 1 196 ? 16.391 -11.917 -17.669 1.00 89.25 196 PHE A O 1
ATOM 1563 N N . THR A 1 197 ? 16.336 -12.535 -15.516 1.00 89.06 197 THR A N 1
ATOM 1564 C CA . THR A 1 197 ? 17.389 -13.555 -15.645 1.00 89.06 197 THR A CA 1
ATOM 1565 C C . THR A 1 197 ? 17.000 -14.662 -16.625 1.00 89.06 197 THR A C 1
ATOM 1567 O O . THR A 1 197 ? 17.833 -15.092 -17.419 1.00 89.06 197 THR A O 1
ATOM 1570 N N . VAL A 1 198 ? 15.735 -15.096 -16.619 1.00 91.88 198 VAL A N 1
ATOM 1571 C CA . VAL A 1 198 ? 15.226 -16.081 -17.587 1.00 91.88 198 VAL A CA 1
ATOM 1572 C C . VAL A 1 198 ? 15.287 -15.534 -19.013 1.00 91.88 198 VAL A C 1
ATOM 1574 O O . VAL A 1 198 ? 15.801 -16.217 -19.893 1.00 91.88 198 VAL A O 1
ATOM 1577 N N . LEU A 1 199 ? 14.821 -14.301 -19.241 1.00 88.56 199 LEU A N 1
ATOM 1578 C CA . LEU A 1 199 ? 14.895 -13.657 -20.559 1.00 88.56 199 LEU A CA 1
ATOM 1579 C C . LEU A 1 199 ? 16.340 -13.533 -21.049 1.00 88.56 199 LEU A C 1
ATOM 1581 O O . LEU A 1 199 ? 16.615 -13.810 -22.211 1.00 88.56 199 LEU A O 1
ATOM 1585 N N . HIS A 1 200 ? 17.263 -13.180 -20.153 1.00 85.19 200 HIS A N 1
ATOM 1586 C CA . HIS A 1 200 ? 18.688 -13.130 -20.461 1.00 85.19 200 HIS A CA 1
ATOM 1587 C C . HIS A 1 200 ? 19.260 -14.512 -20.811 1.00 85.19 200 HIS A C 1
ATOM 1589 O O . HIS A 1 200 ? 20.105 -14.611 -21.685 1.00 85.19 200 HIS A O 1
ATOM 1595 N N . SER A 1 201 ? 18.834 -15.583 -20.137 1.00 87.06 201 SER A N 1
ATOM 1596 C CA . SER A 1 201 ? 19.351 -16.937 -20.389 1.00 87.06 201 SER A CA 1
ATOM 1597 C C . SER A 1 201 ? 18.834 -17.576 -21.683 1.00 87.06 201 SER A C 1
ATOM 1599 O O . SER A 1 201 ? 19.401 -18.575 -22.118 1.00 87.06 201 SER A O 1
ATOM 1601 N N . ILE A 1 202 ? 17.728 -17.077 -22.240 1.00 85.69 202 ILE A N 1
ATOM 1602 C CA . ILE A 1 202 ? 17.156 -17.565 -23.507 1.00 85.69 202 ILE A CA 1
ATOM 1603 C C . ILE A 1 202 ? 17.877 -16.948 -24.720 1.00 85.69 202 ILE A C 1
ATOM 1605 O O . ILE A 1 202 ? 17.766 -17.472 -25.829 1.00 85.69 202 ILE A O 1
ATOM 1609 N N . GLN A 1 203 ? 18.605 -15.851 -24.510 1.00 61.38 203 GLN A N 1
ATOM 1610 C CA . GLN A 1 203 ? 19.409 -15.164 -25.518 1.00 61.38 203 GLN A CA 1
ATOM 1611 C C . GLN A 1 203 ? 20.813 -15.766 -25.630 1.00 61.38 203 GLN A C 1
ATOM 1613 O O . GLN A 1 203 ? 21.306 -15.834 -26.779 1.00 61.38 203 GLN A O 1
#

pLDDT: mean 75.88, std 11.19, range [42.53, 92.44]

Foldseek 3Di:
DVVVVVVVVLLVLLVVLLVLLVVLLVLLVVLQPDPPDDDDDPVNQVVNVVSLVVSVVSVVVSVVSLVVSLVVCLVVVVVLLVVLLVQLLVLVLQLVVCVVVVHDPVSNVVSVVSNVVSLVVLQVQLVSQVSSLVSLLVSLVSLVPDPLVPHDPVSNVSSVVVNVVSVPRPFSDRPVPDGSHVVSSVVSVVSSVVSNVVVVVVD

Mean predicted aligned error: 9.96 Å

Secondary structure (DSSP, 8-state):
-HHHHHHHHHHHHHHHHHHHHHHHHHHHHHHHHS------HHHHHHHHHHHHHHHHHHHHHHHHHHHHHHHHHHHHHHHHHHHHHHHHHHHHHHHHHHHHHT--HHHHHHHHHHHHHHHHHHHHHHHHHHHHHHHHHHHHHHHHHS-GGGS-HHHHHHHHHHHHHHSS----EETTTEE-SHHHHHHHHHHHHHHHHHHHHH-

Organism: Ooceraea biroi (NCBI:txid2015173)